Protein AF-A0AA96X4U3-F1 (afdb_monomer_lite)

Radius of gyration: 29.74 Å; chains: 1; bounding box: 110×42×58 Å

Structure (mmCIF, N/CA/C/O backbone):
data_AF-A0AA96X4U3-F1
#
_entry.id   AF-A0AA96X4U3-F1
#
loop_
_atom_site.group_PDB
_atom_site.id
_atom_site.type_symbol
_atom_site.label_atom_id
_atom_site.label_alt_id
_atom_site.label_comp_id
_atom_site.label_asym_id
_atom_site.label_entity_id
_atom_site.label_seq_id
_atom_site.pdbx_PDB_ins_code
_atom_site.Cartn_x
_atom_site.Cartn_y
_atom_site.Cartn_z
_atom_site.occupancy
_atom_site.B_iso_or_equiv
_atom_site.auth_seq_id
_atom_site.auth_comp_id
_atom_site.auth_asym_id
_atom_site.auth_atom_id
_atom_site.pdbx_PDB_model_num
ATOM 1 N N . MET A 1 1 ? -82.708 -27.595 3.409 1.00 36.44 1 MET A N 1
ATOM 2 C CA . MET A 1 1 ? -82.055 -28.491 2.421 1.00 36.44 1 MET A CA 1
ATOM 3 C C . MET A 1 1 ? -82.271 -27.906 1.030 1.00 36.44 1 MET A C 1
ATOM 5 O O . MET A 1 1 ? -83.386 -27.483 0.793 1.00 36.44 1 MET A O 1
ATOM 9 N N . ALA A 1 2 ? -81.374 -27.844 0.053 1.00 38.28 2 ALA A N 1
ATOM 10 C CA . ALA A 1 2 ? -79.920 -27.841 -0.058 1.00 38.28 2 ALA A CA 1
ATOM 11 C C . ALA A 1 2 ? -79.635 -27.399 -1.522 1.00 38.28 2 ALA A C 1
ATOM 13 O O . ALA A 1 2 ? -80.207 -27.970 -2.439 1.00 38.28 2 ALA A O 1
ATOM 14 N N . ILE A 1 3 ? -78.854 -26.323 -1.670 1.00 36.22 3 ILE A N 1
ATOM 15 C CA . ILE A 1 3 ? -77.844 -25.946 -2.692 1.00 36.22 3 ILE A CA 1
ATOM 16 C C . ILE A 1 3 ? -77.994 -26.367 -4.177 1.00 36.22 3 ILE A C 1
ATOM 18 O O . ILE A 1 3 ? -78.212 -27.521 -4.525 1.00 36.22 3 ILE A O 1
ATOM 22 N N . HIS A 1 4 ? -77.726 -25.387 -5.049 1.00 37.69 4 HIS A N 1
ATOM 23 C CA . HIS A 1 4 ? -77.662 -25.438 -6.516 1.00 37.69 4 HIS A CA 1
ATOM 24 C C . HIS A 1 4 ? -76.232 -25.671 -7.063 1.00 37.69 4 HIS A C 1
ATOM 26 O O . HIS A 1 4 ? -75.271 -25.449 -6.328 1.00 37.69 4 HIS A O 1
ATOM 32 N N . LYS A 1 5 ? -76.157 -25.878 -8.401 1.00 35.78 5 LYS A N 1
ATOM 33 C CA . LYS A 1 5 ? -75.037 -25.672 -9.372 1.00 35.78 5 LYS A CA 1
ATOM 34 C C . LYS A 1 5 ? -74.124 -26.870 -9.667 1.00 35.78 5 LYS A C 1
ATOM 36 O O . LYS A 1 5 ? -73.777 -27.592 -8.750 1.00 35.78 5 LYS A O 1
ATOM 41 N N . THR A 1 6 ? -73.552 -27.090 -10.859 1.00 35.41 6 THR A N 1
ATOM 42 C CA . THR A 1 6 ? -73.796 -26.866 -12.319 1.00 35.41 6 THR A CA 1
ATOM 43 C C . THR A 1 6 ? -72.672 -27.660 -13.043 1.00 35.41 6 THR A C 1
ATOM 45 O O . THR A 1 6 ? -71.673 -27.968 -12.392 1.00 35.41 6 THR A O 1
ATOM 48 N N . PRO A 1 7 ? -72.781 -27.985 -14.349 1.00 41.47 7 PRO A N 1
ATOM 49 C CA . PRO A 1 7 ? -71.884 -28.915 -15.049 1.00 41.47 7 PRO A CA 1
ATOM 50 C C . PRO A 1 7 ? -70.668 -28.271 -15.752 1.00 41.47 7 PRO A C 1
ATOM 52 O O . PRO A 1 7 ? -70.627 -27.072 -16.023 1.00 41.47 7 PRO A O 1
ATOM 55 N N . THR A 1 8 ? -69.697 -29.131 -16.068 1.00 35.88 8 THR A N 1
ATOM 56 C CA . THR A 1 8 ? -68.458 -28.933 -16.847 1.00 35.88 8 THR A CA 1
ATOM 57 C C . THR A 1 8 ? -68.689 -29.190 -18.343 1.00 35.88 8 THR A C 1
ATOM 59 O O . THR A 1 8 ? -69.406 -30.135 -18.641 1.00 35.88 8 THR A O 1
ATOM 62 N N . THR A 1 9 ? -68.048 -28.422 -19.248 1.00 34.69 9 THR A N 1
ATOM 63 C CA . THR A 1 9 ? -67.135 -28.896 -20.334 1.00 34.69 9 THR A CA 1
ATOM 64 C C . THR A 1 9 ? -66.761 -27.784 -21.333 1.00 34.69 9 THR A C 1
ATOM 66 O O . THR A 1 9 ? -67.626 -27.121 -21.895 1.00 34.69 9 THR A O 1
ATOM 69 N N . THR A 1 10 ? -65.453 -27.633 -21.564 1.00 38.62 10 THR A N 1
ATOM 70 C CA . THR A 1 10 ? -64.736 -26.947 -22.669 1.00 38.62 10 THR A CA 1
ATOM 71 C C . THR A 1 10 ? -64.789 -27.790 -23.968 1.00 38.62 10 THR A C 1
ATOM 73 O O . THR A 1 10 ? -65.092 -28.980 -23.828 1.00 38.62 10 THR A O 1
ATOM 76 N N . PRO A 1 11 ? -64.473 -27.289 -25.203 1.00 50.56 11 PRO A N 1
ATOM 77 C CA . PRO A 1 11 ? -63.054 -27.154 -25.637 1.00 50.56 11 PRO A CA 1
ATOM 78 C C . PRO A 1 11 ? -62.679 -26.188 -26.829 1.00 50.56 11 PRO A C 1
ATOM 80 O O . PRO A 1 11 ? -63.505 -25.839 -27.662 1.00 50.56 11 PRO A O 1
ATOM 83 N N . THR A 1 12 ? -61.367 -25.865 -26.919 1.00 33.34 12 THR A N 1
ATOM 84 C CA . THR A 1 12 ? -60.454 -25.858 -28.114 1.00 33.34 12 THR A CA 1
ATOM 85 C C . THR A 1 12 ? -60.239 -24.652 -29.095 1.00 33.34 12 THR A C 1
ATOM 87 O O . THR A 1 12 ? -61.106 -24.282 -29.874 1.00 33.34 12 THR A O 1
ATOM 90 N N . SER A 1 13 ? -58.957 -24.192 -29.091 1.00 38.38 13 SER A N 1
ATOM 91 C CA . SER A 1 13 ? -57.993 -23.706 -30.142 1.00 38.38 13 SER A CA 1
ATOM 92 C C . SER A 1 13 ? -58.009 -22.306 -30.826 1.00 38.38 13 SER A C 1
ATOM 94 O O . SER A 1 13 ? -58.783 -22.091 -31.748 1.00 38.38 13 SER A O 1
ATOM 96 N N . ALA A 1 14 ? -57.039 -21.448 -30.411 1.00 40.22 14 ALA A N 1
ATOM 97 C CA . ALA A 1 14 ? -55.884 -20.752 -31.085 1.00 40.22 14 ALA A CA 1
ATOM 98 C C . ALA A 1 14 ? -55.945 -20.230 -32.564 1.00 40.22 14 ALA A C 1
ATOM 100 O O . ALA A 1 14 ? -56.740 -20.781 -33.315 1.00 40.22 14 ALA A O 1
ATOM 101 N N . PRO A 1 15 ? -55.059 -19.294 -33.060 1.00 49.16 15 PRO A N 1
ATOM 102 C CA . PRO A 1 15 ? -53.780 -18.783 -32.493 1.00 49.16 15 PRO A CA 1
ATOM 103 C C . PRO A 1 15 ? -53.392 -17.265 -32.672 1.00 49.16 15 PRO A C 1
ATOM 105 O O . PRO A 1 15 ? -53.909 -16.553 -33.519 1.00 49.16 15 PRO A O 1
ATOM 108 N N . ALA A 1 16 ? -52.373 -16.863 -31.885 1.00 44.31 16 ALA A N 1
ATOM 109 C CA . ALA A 1 16 ? -51.194 -15.985 -32.126 1.00 44.31 16 ALA A CA 1
ATOM 110 C C . ALA A 1 16 ? -51.246 -14.500 -32.597 1.00 44.31 16 ALA A C 1
ATOM 112 O O . ALA A 1 16 ? -51.940 -14.132 -33.538 1.00 44.31 16 ALA A O 1
ATOM 113 N N . THR A 1 17 ? -50.271 -13.741 -32.041 1.00 38.16 17 THR A N 1
ATOM 114 C CA . THR A 1 17 ? -49.706 -12.395 -32.373 1.00 38.16 17 THR A CA 1
ATOM 115 C C . THR A 1 17 ? -50.169 -11.297 -31.402 1.00 38.16 17 THR A C 1
ATOM 117 O O . THR A 1 17 ? -51.359 -11.071 -31.278 1.00 38.16 17 THR A O 1
ATOM 120 N N . GLY A 1 18 ? -49.352 -10.540 -30.666 1.00 40.25 18 GLY A N 1
ATOM 121 C CA . GLY A 1 18 ? -47.909 -10.444 -30.464 1.00 40.25 18 GLY A CA 1
ATOM 122 C C . GLY A 1 18 ? -47.622 -9.258 -29.516 1.00 40.25 18 GLY A C 1
ATOM 123 O O . GLY A 1 18 ? -48.519 -8.474 -29.223 1.00 40.25 18 GLY A O 1
ATOM 124 N N . GLN A 1 19 ? -46.353 -9.124 -29.120 1.00 41.41 19 GLN A N 1
ATOM 125 C CA . GLN A 1 19 ? -45.705 -7.959 -28.487 1.00 41.41 19 GLN A CA 1
ATOM 126 C C . GLN A 1 19 ? -45.731 -7.853 -26.952 1.00 41.41 19 GLN A C 1
ATOM 128 O O . GLN A 1 19 ? -46.550 -7.192 -26.322 1.00 41.41 19 GLN A O 1
ATOM 133 N N . SER A 1 20 ? -44.682 -8.454 -26.388 1.00 48.00 20 SER A N 1
ATOM 134 C CA . SER A 1 20 ? -43.992 -8.032 -25.175 1.00 48.00 20 SER A CA 1
ATOM 135 C C . SER A 1 20 ? -43.491 -6.585 -25.290 1.00 48.00 20 SER A C 1
ATOM 137 O O . SER A 1 20 ? -42.806 -6.247 -26.253 1.00 48.00 20 SER A O 1
ATOM 139 N N . ALA A 1 21 ? -43.726 -5.775 -24.258 1.00 45.41 21 ALA A N 1
ATOM 140 C CA . ALA A 1 21 ? -42.882 -4.632 -23.922 1.00 45.41 21 ALA A CA 1
ATOM 141 C C . ALA A 1 21 ? -42.373 -4.847 -22.494 1.00 45.41 21 ALA A C 1
ATOM 143 O O . ALA A 1 21 ? -43.022 -4.523 -21.501 1.00 45.41 21 ALA A O 1
ATOM 144 N N . THR A 1 22 ? -41.220 -5.504 -22.423 1.00 42.31 22 THR A N 1
ATOM 145 C CA . THR A 1 22 ? -40.431 -5.713 -21.216 1.00 42.31 22 THR A CA 1
ATOM 146 C C . THR A 1 22 ? -39.922 -4.359 -20.725 1.00 42.31 22 THR A C 1
ATOM 148 O O . THR A 1 22 ? -39.045 -3.759 -21.344 1.00 42.31 22 THR A O 1
ATOM 151 N N . TYR A 1 23 ? -40.455 -3.879 -19.604 1.00 43.75 23 TYR A N 1
ATOM 152 C CA . TYR A 1 23 ? -39.835 -2.809 -18.829 1.00 43.75 23 TYR A CA 1
ATOM 153 C C . TYR A 1 23 ? -38.663 -3.404 -18.042 1.00 43.75 23 TYR A C 1
ATOM 155 O O . TYR A 1 23 ? -38.827 -3.855 -16.913 1.00 43.75 23 TYR A O 1
ATOM 163 N N . SER A 1 24 ? -37.475 -3.431 -18.642 1.00 46.12 24 SER A N 1
ATOM 164 C CA . SER A 1 24 ? -36.241 -3.687 -17.897 1.00 46.12 24 SER A CA 1
ATOM 165 C C . SER A 1 24 ? -35.806 -2.388 -17.224 1.00 46.12 24 SER A C 1
ATOM 167 O O . SER A 1 24 ? -35.176 -1.539 -17.850 1.00 46.12 24 SER A O 1
ATOM 169 N N . GLN A 1 25 ? -36.175 -2.213 -15.955 1.00 53.91 25 GLN A N 1
ATOM 170 C CA . GLN A 1 25 ? -35.566 -1.202 -15.095 1.00 53.91 25 GLN A CA 1
ATOM 171 C C . GLN A 1 25 ? -34.232 -1.730 -14.559 1.00 53.91 25 GLN A C 1
ATOM 173 O O . GLN A 1 25 ? -34.141 -2.808 -13.977 1.00 53.91 25 GLN A O 1
ATOM 178 N N . THR A 1 26 ? -33.187 -0.949 -14.792 1.00 52.88 26 THR A N 1
ATOM 179 C CA . THR A 1 26 ? -31.803 -1.171 -14.380 1.00 52.88 26 THR A CA 1
ATOM 180 C C . THR A 1 26 ? -31.685 -1.040 -12.853 1.00 52.88 26 THR A C 1
ATOM 182 O O . THR A 1 26 ? -31.551 0.064 -12.334 1.00 52.88 26 THR A O 1
ATOM 185 N N . GLN A 1 27 ? -31.767 -2.158 -12.123 1.00 56.56 27 GLN A N 1
ATOM 186 C CA . GLN A 1 27 ? -31.705 -2.228 -10.647 1.00 56.56 27 GLN A CA 1
ATOM 187 C C . GLN A 1 27 ? -30.336 -2.699 -10.105 1.00 56.56 27 GLN A C 1
ATOM 189 O O . GLN A 1 27 ? -30.121 -2.780 -8.902 1.00 56.56 27 GLN A O 1
ATOM 194 N N . THR A 1 28 ? -29.378 -2.980 -10.988 1.00 55.97 28 THR A N 1
ATOM 195 C CA . THR A 1 28 ? -28.120 -3.680 -10.675 1.00 55.97 28 THR A CA 1
ATOM 196 C C . THR A 1 28 ? -27.025 -2.823 -10.023 1.00 55.97 28 THR A C 1
ATOM 198 O O . THR A 1 28 ? -26.101 -3.372 -9.434 1.00 55.97 28 THR A O 1
ATOM 201 N N . GLY A 1 29 ? -27.098 -1.488 -10.093 1.00 56.69 29 GLY A N 1
ATOM 202 C CA . GLY A 1 29 ? -26.019 -0.607 -9.610 1.00 56.69 29 GLY A CA 1
ATOM 203 C C . GLY A 1 29 ? -25.994 -0.360 -8.094 1.00 56.69 29 GLY A C 1
ATOM 204 O O . GLY A 1 29 ? -24.927 -0.136 -7.524 1.00 56.69 29 GLY A O 1
ATOM 205 N N . SER A 1 30 ? -27.147 -0.403 -7.418 1.00 70.56 30 SER A N 1
ATOM 206 C CA . SER A 1 30 ? -27.245 -0.092 -5.981 1.00 70.56 30 SER A CA 1
ATOM 207 C C . SER A 1 30 ? -26.853 -1.261 -5.079 1.00 70.56 30 SER A C 1
ATOM 209 O O . SER A 1 30 ? -26.260 -1.045 -4.024 1.00 70.56 30 SER A O 1
ATOM 211 N N . GLU A 1 31 ? -27.149 -2.492 -5.495 1.00 81.81 31 GLU A N 1
ATOM 212 C CA . GLU A 1 31 ? -26.873 -3.703 -4.710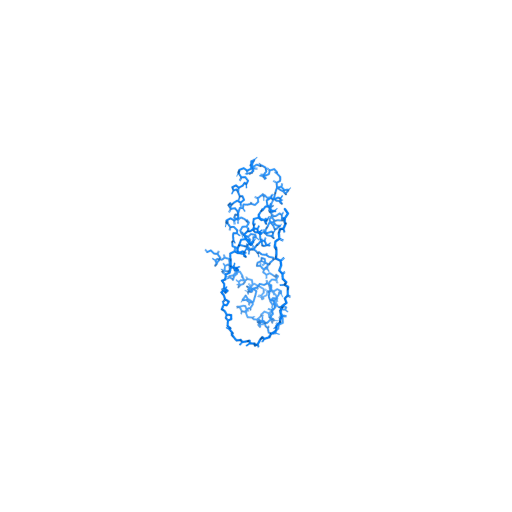 1.00 81.81 31 GLU A CA 1
ATOM 213 C C . GLU A 1 31 ? -25.370 -4.010 -4.675 1.00 81.81 31 GLU A C 1
ATOM 215 O O . GLU A 1 31 ? -24.804 -4.214 -3.602 1.00 81.81 31 GLU A O 1
ATOM 220 N N . GLN A 1 32 ? -24.692 -3.902 -5.824 1.00 80.50 32 GLN A N 1
ATOM 221 C CA . GLN A 1 32 ? -23.243 -4.115 -5.936 1.00 80.50 32 GLN A CA 1
ATOM 222 C C . GLN A 1 32 ? -22.436 -3.114 -5.092 1.00 80.50 32 GLN A C 1
ATOM 224 O O . GLN A 1 32 ? -21.471 -3.483 -4.422 1.00 80.50 32 GLN A O 1
ATOM 229 N N . GLY A 1 33 ? -22.842 -1.838 -5.078 1.00 86.25 33 GLY A N 1
ATOM 230 C CA . GLY A 1 33 ? -22.189 -0.813 -4.258 1.00 86.25 33 GLY A CA 1
ATOM 231 C C . GLY A 1 33 ? -22.367 -1.044 -2.752 1.00 86.25 33 GLY A C 1
ATOM 232 O O . GLY A 1 33 ? -21.437 -0.826 -1.972 1.00 86.25 33 GLY A O 1
ATOM 233 N N . GLN A 1 34 ? -23.545 -1.518 -2.332 1.00 91.12 34 GLN A N 1
ATOM 234 C CA . GLN A 1 34 ? -23.818 -1.862 -0.934 1.00 91.12 34 GLN A CA 1
ATOM 235 C C . GLN A 1 34 ? -23.049 -3.108 -0.484 1.00 91.12 34 GLN A C 1
ATOM 237 O O . GLN A 1 34 ? -22.516 -3.123 0.628 1.00 91.12 34 GLN A O 1
ATOM 242 N N . GLU A 1 35 ? -22.953 -4.126 -1.338 1.00 94.00 35 GLU A N 1
ATOM 243 C CA . GLU A 1 35 ? -22.174 -5.336 -1.075 1.00 94.00 35 GLU A CA 1
ATOM 244 C C . GLU A 1 35 ? -20.689 -5.008 -0.885 1.00 94.00 35 GLU A C 1
ATOM 246 O O . GLU A 1 35 ? -20.118 -5.329 0.160 1.00 94.00 35 GLU A O 1
ATOM 251 N N . LEU A 1 36 ? -20.099 -4.230 -1.799 1.00 91.56 36 LEU A N 1
ATOM 252 C CA . LEU A 1 36 ? -18.706 -3.790 -1.693 1.00 91.56 36 LEU A CA 1
ATOM 253 C C . LEU A 1 36 ? -18.441 -2.982 -0.410 1.00 91.56 36 LEU A C 1
ATOM 255 O O . LEU A 1 36 ? -17.411 -3.146 0.249 1.00 91.56 36 LEU A O 1
ATOM 259 N N . LEU A 1 37 ? -19.368 -2.102 -0.017 1.00 94.69 37 LEU A N 1
ATOM 260 C CA . LEU A 1 37 ? -19.255 -1.361 1.240 1.00 94.69 37 LEU A CA 1
ATOM 261 C C . LEU A 1 37 ? -19.293 -2.298 2.460 1.00 94.69 37 LEU A C 1
ATOM 263 O O . LEU A 1 37 ? -18.562 -2.080 3.432 1.00 94.69 37 LEU A O 1
ATOM 267 N N . ASN A 1 38 ? -20.129 -3.335 2.426 1.00 97.00 38 ASN A N 1
ATOM 268 C CA . ASN A 1 38 ? -20.210 -4.331 3.494 1.00 97.00 38 ASN A CA 1
ATOM 269 C C . ASN A 1 38 ? -18.926 -5.165 3.591 1.00 97.00 38 ASN A C 1
ATOM 271 O O . ASN A 1 38 ? -18.453 -5.422 4.701 1.00 97.00 38 ASN A O 1
ATOM 275 N N . GLU A 1 39 ? -18.308 -5.510 2.462 1.00 96.69 39 GLU A N 1
ATOM 276 C CA . GLU A 1 39 ? -16.997 -6.163 2.439 1.00 96.69 39 GLU A CA 1
ATOM 277 C C . GLU A 1 39 ? -15.906 -5.281 3.053 1.00 96.69 39 GLU A C 1
ATOM 279 O O . GLU A 1 39 ? -15.134 -5.750 3.891 1.00 96.69 39 GLU A O 1
ATOM 284 N N . LYS A 1 40 ? -15.878 -3.981 2.728 1.00 96.62 40 LYS A N 1
ATOM 285 C CA . LYS A 1 40 ? -14.933 -3.032 3.344 1.00 96.62 40 LYS A CA 1
ATOM 286 C C . LYS A 1 40 ? -15.139 -2.929 4.856 1.00 96.62 40 LYS A C 1
ATOM 288 O O . LYS A 1 40 ? -14.170 -2.973 5.610 1.00 96.62 40 LYS A O 1
ATOM 293 N N . LYS A 1 41 ? -16.389 -2.860 5.332 1.00 98.00 41 LYS A N 1
ATOM 294 C CA . LYS A 1 41 ? -16.701 -2.886 6.776 1.00 98.00 41 LYS A CA 1
ATOM 295 C C . LYS A 1 41 ? -16.197 -4.166 7.445 1.00 98.00 41 LYS A C 1
ATOM 297 O O . LYS A 1 41 ? -15.653 -4.098 8.549 1.00 98.00 41 LYS A O 1
ATOM 302 N N . ARG A 1 42 ? -16.370 -5.324 6.796 1.00 98.31 42 ARG A N 1
ATOM 303 C CA . ARG A 1 42 ? -15.848 -6.608 7.287 1.00 98.31 42 ARG A CA 1
ATOM 304 C C . ARG A 1 42 ? -14.320 -6.570 7.381 1.00 98.31 42 ARG A C 1
ATOM 306 O O . ARG A 1 42 ? -13.803 -6.871 8.452 1.00 98.31 42 ARG A O 1
ATOM 313 N N . ALA A 1 43 ? -13.632 -6.113 6.335 1.00 98.00 43 ALA A N 1
ATOM 314 C CA . ALA A 1 43 ? -12.176 -5.979 6.327 1.00 98.00 43 ALA A CA 1
ATOM 315 C C . ALA A 1 43 ? -11.675 -5.061 7.456 1.00 98.00 43 ALA A C 1
ATOM 317 O O . ALA A 1 43 ? -10.790 -5.446 8.210 1.00 98.00 43 ALA A O 1
ATOM 318 N N . ILE A 1 44 ? -12.287 -3.888 7.657 1.00 98.38 44 ILE A N 1
ATOM 319 C CA . ILE A 1 44 ? -11.924 -2.985 8.764 1.00 98.38 44 ILE A CA 1
ATOM 320 C C . ILE A 1 44 ? -12.098 -3.667 10.126 1.00 98.38 44 ILE A C 1
ATOM 322 O O . ILE A 1 44 ? -11.228 -3.563 10.990 1.00 98.38 44 ILE A O 1
ATOM 326 N N . ASN A 1 45 ? -13.197 -4.392 10.340 1.00 98.44 45 ASN A N 1
ATOM 327 C CA . ASN A 1 45 ? -13.397 -5.120 11.592 1.00 98.44 45 ASN A CA 1
ATOM 328 C C . ASN A 1 45 ? -12.318 -6.182 11.828 1.00 98.44 45 ASN A C 1
ATOM 330 O O . ASN A 1 45 ? -11.837 -6.313 12.954 1.00 98.44 45 ASN A O 1
ATOM 334 N N . GLU A 1 46 ? -11.929 -6.902 10.780 1.00 98.38 46 GLU A N 1
ATOM 335 C CA . GLU A 1 46 ? -10.895 -7.931 10.838 1.00 98.38 46 GLU A CA 1
ATOM 336 C C . GLU A 1 46 ? -9.503 -7.334 11.094 1.00 98.38 46 GLU A C 1
ATOM 338 O O . GLU A 1 46 ? -8.784 -7.810 11.971 1.00 98.38 46 GLU A O 1
ATOM 343 N N . VAL A 1 47 ? -9.161 -6.217 10.443 1.00 98.38 47 VAL A N 1
ATOM 344 C CA . VAL A 1 47 ? -7.929 -5.455 10.711 1.00 98.38 47 VAL A CA 1
ATOM 345 C C . VAL A 1 47 ? -7.835 -5.032 12.177 1.00 98.38 47 VAL A C 1
ATOM 347 O O . VAL A 1 47 ? -6.807 -5.240 12.820 1.00 98.38 47 VAL A O 1
ATOM 350 N N . PHE A 1 48 ? -8.909 -4.480 12.747 1.00 98.38 48 PHE A N 1
ATOM 351 C CA . PHE A 1 48 ? -8.908 -4.086 14.159 1.00 98.38 48 PHE A CA 1
ATOM 352 C C . PHE A 1 48 ? -8.807 -5.294 15.100 1.00 98.38 48 PHE A C 1
ATOM 354 O O . PHE A 1 48 ? -8.175 -5.189 16.151 1.00 98.38 48 PHE A O 1
ATOM 361 N N . ALA A 1 49 ? -9.384 -6.444 14.739 1.00 98.06 49 ALA A N 1
ATOM 362 C CA . ALA A 1 49 ? -9.209 -7.678 15.503 1.00 98.06 49 ALA A CA 1
ATOM 363 C C . ALA A 1 49 ? -7.746 -8.155 15.474 1.00 98.06 49 ALA A C 1
ATOM 365 O O . ALA A 1 49 ? -7.186 -8.483 16.523 1.00 98.06 49 ALA A O 1
ATOM 366 N N . LEU A 1 50 ? -7.103 -8.113 14.303 1.00 97.75 50 LEU A N 1
ATOM 367 C CA . LEU A 1 50 ? -5.681 -8.423 14.147 1.00 97.75 50 LEU A CA 1
ATOM 368 C C . LEU A 1 50 ? -4.801 -7.483 14.980 1.00 97.75 50 LEU A C 1
ATOM 370 O O . LEU A 1 50 ? -3.898 -7.941 15.681 1.00 97.75 50 LEU A O 1
ATOM 374 N N . PHE A 1 51 ? -5.073 -6.180 14.962 1.00 98.25 51 PHE A N 1
ATOM 375 C CA . PHE A 1 51 ? -4.306 -5.216 15.750 1.00 98.25 51 PHE A CA 1
ATOM 376 C C . PHE A 1 51 ? -4.517 -5.359 17.251 1.00 98.25 51 PHE A C 1
ATOM 378 O O . PHE A 1 51 ? -3.558 -5.228 18.007 1.00 98.25 51 PHE A O 1
ATOM 385 N N . LYS A 1 52 ? -5.729 -5.701 17.692 1.00 97.50 52 LYS A N 1
ATOM 386 C CA . LYS A 1 52 ? -5.992 -6.006 19.101 1.00 97.50 52 LYS A CA 1
ATOM 387 C C . LYS A 1 52 ? -5.150 -7.180 19.603 1.00 97.50 52 LYS A C 1
ATOM 389 O O . LYS A 1 52 ? -4.698 -7.151 20.745 1.00 97.50 52 LYS A O 1
ATOM 394 N N . LEU A 1 53 ? -4.939 -8.192 18.759 1.00 97.19 53 LEU A N 1
ATOM 395 C CA . LEU A 1 53 ? -4.129 -9.361 19.097 1.00 97.19 53 LEU A CA 1
ATOM 396 C C . LEU A 1 53 ? -2.628 -9.037 19.130 1.00 97.19 53 LEU A C 1
ATOM 398 O O . LEU A 1 53 ? -1.941 -9.447 20.059 1.00 97.19 53 LEU A O 1
ATOM 402 N N . ASN A 1 54 ? -2.128 -8.288 18.144 1.00 97.62 54 ASN A N 1
ATOM 403 C CA . ASN A 1 54 ? -0.689 -8.033 17.993 1.00 97.62 54 ASN A CA 1
ATOM 404 C C . ASN A 1 54 ? -0.172 -6.877 18.865 1.00 97.62 54 ASN A C 1
ATOM 406 O O . ASN A 1 54 ? 0.979 -6.897 19.285 1.00 97.62 54 ASN A O 1
ATOM 410 N N . TYR A 1 55 ? -1.016 -5.889 19.178 1.00 97.38 55 TYR A N 1
ATOM 411 C CA . TYR A 1 55 ? -0.624 -4.665 19.888 1.00 97.38 55 TYR A CA 1
ATOM 412 C C . TYR A 1 55 ? -1.359 -4.493 21.224 1.00 97.38 55 TYR A C 1
ATOM 414 O O . TYR A 1 55 ? -1.652 -3.369 21.622 1.00 97.38 55 TYR A O 1
ATOM 422 N N . HIS A 1 56 ? -1.677 -5.592 21.914 1.00 95.69 56 HIS A N 1
ATOM 423 C CA . HIS A 1 56 ? -2.614 -5.667 23.048 1.00 95.69 56 HIS A CA 1
ATOM 424 C C . HIS A 1 56 ? -2.645 -4.446 23.993 1.00 95.69 56 HIS A C 1
ATOM 426 O O . HIS A 1 56 ? -3.697 -3.819 24.152 1.00 95.69 56 HIS A O 1
ATOM 432 N N . ASN A 1 57 ? -1.504 -4.073 24.586 1.00 96.31 57 ASN A N 1
ATOM 433 C CA . ASN A 1 57 ? -1.426 -2.952 25.533 1.00 96.31 57 ASN A CA 1
ATOM 434 C C . ASN A 1 57 ? -1.697 -1.599 24.858 1.00 96.31 57 ASN A C 1
ATOM 436 O O . ASN A 1 57 ? -2.485 -0.803 25.362 1.00 96.31 57 ASN A O 1
ATOM 440 N N . GLN A 1 58 ? -1.082 -1.352 23.697 1.00 97.25 58 GLN A N 1
ATOM 441 C CA . GLN A 1 58 ? -1.269 -0.113 22.934 1.00 97.25 58 GLN A CA 1
ATOM 442 C C . GLN A 1 58 ? -2.703 0.004 22.414 1.00 97.25 58 GLN A C 1
ATOM 444 O O . GLN A 1 58 ? -3.294 1.075 22.471 1.00 97.25 58 GLN A O 1
ATOM 449 N N . PHE A 1 59 ? -3.283 -1.106 21.955 1.00 97.69 59 PHE A N 1
ATOM 450 C CA . PHE A 1 59 ? -4.660 -1.154 21.480 1.00 97.69 59 PHE A CA 1
ATOM 451 C C . PHE A 1 59 ? -5.647 -0.848 22.609 1.00 97.69 59 PHE A C 1
ATOM 453 O O . PHE A 1 59 ? -6.562 -0.055 22.415 1.00 97.69 59 PHE A O 1
ATOM 460 N N . SER A 1 60 ? -5.446 -1.438 23.791 1.00 96.25 60 SER A N 1
ATOM 461 C CA . SER A 1 60 ? -6.307 -1.190 24.956 1.00 96.25 60 SER A CA 1
ATOM 462 C C . SER A 1 60 ? -6.187 0.250 25.462 1.00 96.25 60 SER A C 1
ATOM 464 O O . SER A 1 60 ? -7.182 0.835 25.874 1.00 96.25 60 SER A O 1
ATOM 466 N N . ALA A 1 61 ? -4.989 0.839 25.387 1.00 96.88 61 ALA A N 1
ATOM 467 C CA . ALA A 1 61 ? -4.771 2.241 25.730 1.00 96.88 61 ALA A CA 1
ATOM 468 C C . ALA A 1 61 ? -5.392 3.206 24.701 1.00 96.88 61 ALA A C 1
ATOM 470 O O . ALA A 1 61 ? -5.954 4.227 25.082 1.00 96.88 61 ALA A O 1
ATOM 471 N N . ALA A 1 62 ? -5.302 2.889 23.406 1.00 95.62 62 ALA A N 1
ATOM 472 C CA . ALA A 1 62 ? -5.820 3.732 22.328 1.00 95.62 62 ALA A CA 1
ATOM 473 C C . ALA A 1 62 ? -7.348 3.652 22.177 1.00 95.62 62 ALA A C 1
ATOM 475 O O . ALA A 1 62 ? -7.979 4.631 21.782 1.00 95.62 62 ALA A O 1
ATOM 476 N N . PHE A 1 63 ? -7.944 2.494 22.475 1.00 96.50 63 PHE A N 1
ATOM 477 C CA . PHE A 1 63 ? -9.375 2.227 22.314 1.00 96.50 63 PHE A CA 1
ATOM 478 C C . PHE A 1 63 ? -9.960 1.637 23.611 1.00 96.50 63 PHE A C 1
ATOM 480 O O . PHE A 1 63 ? -10.278 0.443 23.653 1.00 96.50 63 PHE A O 1
ATOM 487 N N . PRO A 1 64 ? -10.079 2.447 24.681 1.00 93.81 64 PRO A N 1
ATOM 488 C CA . PRO A 1 64 ? -10.460 1.961 26.010 1.00 93.81 64 PRO A CA 1
ATOM 489 C C . PRO A 1 64 ? -11.920 1.496 26.094 1.00 93.81 64 PRO A C 1
ATOM 491 O O . PRO A 1 64 ? -12.256 0.650 26.922 1.00 93.81 64 PRO A O 1
ATOM 494 N N . ASP A 1 65 ? -12.790 2.021 25.234 1.00 96.12 65 ASP A N 1
ATOM 495 C CA . ASP A 1 65 ? -14.221 1.744 25.232 1.00 96.12 65 ASP A CA 1
ATOM 496 C C . ASP A 1 65 ? -14.764 1.473 23.814 1.00 96.12 65 ASP A C 1
ATOM 498 O O . ASP A 1 65 ? -14.089 1.641 22.790 1.00 96.12 65 ASP A O 1
ATOM 502 N N . THR A 1 66 ? -16.018 1.016 23.755 1.00 95.31 66 THR A N 1
ATOM 503 C CA . THR A 1 66 ? -16.668 0.620 22.496 1.00 95.31 66 THR A CA 1
ATOM 504 C C . THR A 1 66 ? -16.994 1.819 21.606 1.00 95.31 66 THR A C 1
ATOM 506 O O . THR A 1 66 ? -16.928 1.698 20.383 1.00 95.31 66 THR A O 1
ATOM 509 N N . GLU A 1 67 ? -17.323 2.973 22.181 1.00 96.38 67 GLU A N 1
ATOM 510 C CA . GLU A 1 67 ? -17.664 4.178 21.427 1.00 96.38 67 GLU A CA 1
ATOM 511 C C . GLU A 1 67 ? -16.433 4.725 20.695 1.00 96.38 67 GLU A C 1
ATOM 513 O O . GLU A 1 67 ? -16.496 4.975 19.485 1.00 96.38 67 GLU A O 1
ATOM 518 N N . THR A 1 68 ? -15.297 4.807 21.392 1.00 96.19 68 THR A N 1
ATOM 519 C CA . THR A 1 68 ? -14.004 5.206 20.822 1.00 96.19 68 THR A CA 1
ATOM 520 C C . THR A 1 68 ? -13.569 4.237 19.720 1.00 96.19 68 THR A C 1
ATOM 522 O O . THR A 1 68 ? -13.171 4.658 18.629 1.00 96.19 68 THR A O 1
ATOM 525 N N . LEU A 1 69 ? -13.723 2.925 19.941 1.00 97.25 69 LEU A N 1
ATOM 526 C CA . LEU A 1 69 ? -13.432 1.908 18.926 1.00 97.25 69 LEU A CA 1
ATOM 527 C C . LEU A 1 69 ? -14.327 2.051 17.682 1.00 97.25 69 LEU A C 1
ATOM 529 O O . LEU A 1 69 ? -13.851 1.918 16.552 1.00 97.25 69 LEU A O 1
ATOM 533 N N . HIS A 1 70 ? -15.622 2.320 17.864 1.00 97.50 70 HIS A N 1
ATOM 534 C CA . HIS A 1 70 ? -16.556 2.533 16.757 1.00 97.50 70 HIS A CA 1
ATOM 535 C C . HIS A 1 70 ? -16.217 3.794 15.955 1.00 97.50 70 HIS A C 1
ATOM 537 O O . HIS A 1 70 ? -16.232 3.746 14.722 1.00 97.50 70 HIS A O 1
ATOM 543 N N . HIS A 1 71 ? -15.869 4.897 16.623 1.00 97.69 71 HIS A N 1
ATOM 544 C CA . HIS A 1 71 ? -15.421 6.123 15.959 1.00 97.69 71 HIS A CA 1
ATOM 545 C C . HIS A 1 71 ? -14.152 5.888 15.139 1.00 97.69 71 HIS A C 1
ATOM 547 O O . HIS A 1 71 ? -14.109 6.249 13.962 1.00 97.69 71 HIS A O 1
ATOM 553 N N . ALA A 1 72 ? -13.159 5.202 15.711 1.00 97.38 72 ALA A N 1
ATOM 554 C CA . ALA A 1 72 ? -11.927 4.866 15.006 1.00 97.38 72 ALA A CA 1
ATOM 555 C C . ALA A 1 72 ? -12.193 4.016 13.755 1.00 97.38 72 ALA A C 1
ATOM 557 O O . ALA A 1 72 ? -11.698 4.330 12.674 1.00 97.38 72 ALA A O 1
ATOM 558 N N . LYS A 1 73 ? -13.033 2.979 13.860 1.00 98.12 73 LYS A N 1
ATOM 559 C CA . LYS A 1 73 ? -13.406 2.141 12.710 1.00 98.12 73 LYS A CA 1
ATOM 560 C C . LYS A 1 73 ? -14.131 2.924 11.618 1.00 98.12 73 LYS A C 1
ATOM 562 O O . LYS A 1 73 ? -13.884 2.673 10.442 1.00 98.12 73 LYS A O 1
ATOM 567 N N . ARG A 1 74 ? -15.011 3.865 11.980 1.00 97.88 74 ARG A N 1
ATOM 568 C CA . ARG A 1 74 ? -15.695 4.738 11.009 1.00 97.88 74 ARG A CA 1
ATOM 569 C C . ARG A 1 74 ? -14.705 5.641 10.279 1.00 97.88 74 ARG A C 1
ATOM 571 O O . ARG A 1 74 ? -14.735 5.669 9.054 1.00 97.88 74 ARG A O 1
ATOM 578 N N . LEU A 1 75 ? -13.803 6.288 11.017 1.00 97.62 75 LEU A N 1
ATOM 579 C CA . LEU A 1 75 ? -12.740 7.121 10.450 1.00 97.62 75 LEU A CA 1
ATOM 580 C C . LEU A 1 75 ? -11.862 6.325 9.476 1.00 97.62 75 LEU A C 1
ATOM 582 O O . LEU A 1 75 ? -11.562 6.778 8.378 1.00 97.62 75 LEU A O 1
ATOM 586 N N . TRP A 1 76 ? -11.459 5.118 9.871 1.00 98.25 76 TRP A N 1
ATOM 587 C CA . TRP A 1 76 ? -10.621 4.260 9.039 1.00 98.25 76 TRP A CA 1
ATOM 588 C C . TRP A 1 76 ? -11.350 3.743 7.805 1.00 98.25 76 TRP A C 1
ATOM 590 O O . TRP A 1 76 ? -10.749 3.677 6.737 1.00 98.25 76 TRP A O 1
ATOM 600 N N . LEU A 1 77 ? -12.632 3.394 7.936 1.00 97.81 77 LEU A N 1
ATOM 601 C CA . LEU A 1 77 ? -13.452 3.002 6.797 1.00 97.81 77 LEU A CA 1
ATOM 602 C C . LEU A 1 77 ? -13.519 4.131 5.769 1.00 97.81 77 LEU A C 1
ATOM 604 O O . LEU A 1 77 ? -13.301 3.858 4.596 1.00 97.81 77 LEU A O 1
ATOM 608 N N . GLU A 1 78 ? -13.783 5.363 6.212 1.00 96.19 78 GLU A N 1
ATOM 609 C CA . GLU A 1 78 ? -13.847 6.552 5.357 1.00 96.19 78 GLU A CA 1
ATOM 610 C C . GLU A 1 78 ? -12.506 6.826 4.666 1.00 96.19 78 GLU A C 1
ATOM 612 O O . GLU A 1 78 ? -12.451 6.921 3.440 1.00 96.19 78 GLU A O 1
ATOM 617 N N . ALA A 1 79 ? -11.411 6.852 5.430 1.00 95.00 79 ALA A N 1
ATOM 618 C CA . ALA A 1 79 ? -10.073 7.097 4.896 1.00 95.00 79 ALA A CA 1
ATOM 619 C C . ALA A 1 79 ? -9.627 6.027 3.883 1.00 95.00 79 ALA A C 1
ATOM 621 O O . ALA A 1 79 ? -8.904 6.328 2.937 1.00 95.00 79 ALA A O 1
ATOM 622 N N . LEU A 1 80 ? -10.054 4.774 4.067 1.00 94.44 80 LEU A N 1
ATOM 623 C CA . LEU A 1 80 ? -9.653 3.646 3.227 1.00 94.44 80 LEU A CA 1
ATOM 624 C C . LEU A 1 80 ? -10.686 3.291 2.144 1.00 94.44 80 LEU A C 1
ATOM 626 O O . LEU A 1 80 ? -10.544 2.259 1.485 1.00 94.44 80 LEU A O 1
ATOM 630 N N . LEU A 1 81 ? -11.700 4.137 1.905 1.00 92.25 81 LEU A N 1
ATOM 631 C CA . LEU A 1 81 ? -12.755 3.874 0.916 1.00 92.25 81 LEU A CA 1
ATOM 632 C C . LEU A 1 81 ? -12.211 3.591 -0.490 1.00 92.25 81 LEU A C 1
ATOM 634 O O . LEU A 1 81 ? -12.793 2.772 -1.204 1.00 92.25 81 LEU A O 1
ATOM 638 N N . ALA A 1 82 ? -11.092 4.209 -0.871 1.00 87.19 82 ALA A N 1
ATOM 639 C CA . ALA A 1 82 ? -10.473 4.038 -2.184 1.00 87.19 82 ALA A CA 1
ATOM 640 C C . ALA A 1 82 ? -9.812 2.658 -2.402 1.00 87.19 82 ALA A C 1
ATOM 642 O O . ALA A 1 82 ? -9.569 2.280 -3.544 1.00 87.19 82 ALA A O 1
ATOM 643 N N . PHE A 1 83 ? -9.542 1.883 -1.344 1.00 87.56 83 PHE A N 1
ATOM 644 C CA . PHE A 1 83 ? -8.815 0.606 -1.433 1.00 87.56 83 PHE A CA 1
ATOM 645 C C . PHE A 1 83 ? -9.755 -0.594 -1.481 1.00 87.56 83 PHE A C 1
ATOM 647 O O . PHE A 1 83 ? -10.769 -0.616 -0.780 1.00 87.56 83 PHE A O 1
ATOM 654 N N . ALA A 1 84 ? -9.429 -1.633 -2.252 1.00 89.56 84 ALA A N 1
ATOM 655 C CA . ALA A 1 84 ? -10.214 -2.864 -2.220 1.00 89.56 84 ALA A CA 1
ATOM 656 C C . ALA A 1 84 ? -10.108 -3.545 -0.834 1.00 89.56 84 ALA A C 1
ATOM 658 O O . ALA A 1 84 ? -9.088 -3.396 -0.155 1.00 89.56 84 ALA A O 1
ATOM 659 N N . PRO A 1 85 ? -11.121 -4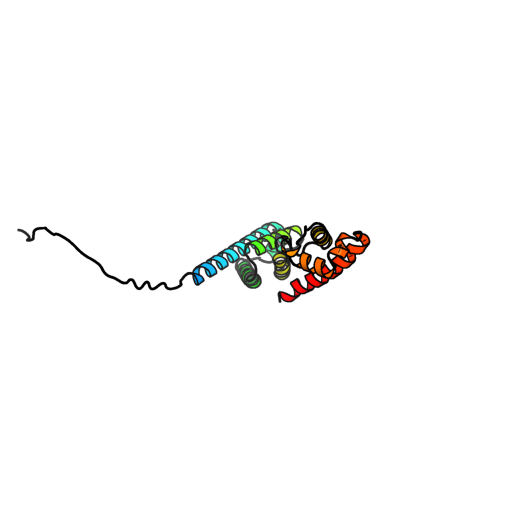.320 -0.394 1.00 92.25 85 PRO A N 1
ATOM 660 C CA . PRO A 1 85 ? -11.083 -5.019 0.898 1.00 92.25 85 PRO A CA 1
ATOM 661 C C . PRO A 1 85 ? -9.812 -5.864 1.098 1.00 92.25 85 PRO A C 1
ATOM 663 O O . PRO A 1 85 ? -9.220 -5.868 2.177 1.00 92.25 85 PRO A O 1
ATOM 666 N N . GLN A 1 86 ? -9.354 -6.523 0.031 1.00 89.81 86 GLN A N 1
ATOM 667 C CA . GLN A 1 86 ? -8.112 -7.298 0.008 1.00 89.81 86 GLN A CA 1
ATOM 668 C C . GLN A 1 86 ? -6.858 -6.447 0.275 1.00 89.81 86 GLN A C 1
ATOM 670 O O . GLN A 1 86 ? -6.000 -6.862 1.052 1.00 89.81 86 GLN A O 1
ATOM 675 N N . ASP A 1 87 ? -6.769 -5.235 -0.281 1.00 86.94 87 ASP A N 1
ATOM 676 C CA . ASP A 1 87 ? -5.615 -4.346 -0.089 1.00 86.94 87 ASP A CA 1
ATOM 677 C C . ASP A 1 87 ? -5.529 -3.844 1.353 1.00 86.94 87 ASP A C 1
ATOM 679 O O . ASP A 1 87 ? -4.438 -3.768 1.919 1.00 86.94 87 ASP A O 1
ATOM 683 N N . ILE A 1 88 ? -6.684 -3.574 1.973 1.00 95.25 88 ILE A N 1
ATOM 684 C CA . ILE A 1 88 ? -6.793 -3.195 3.389 1.00 95.25 88 ILE A CA 1
ATOM 685 C C . ILE A 1 88 ? -6.248 -4.315 4.281 1.00 95.25 88 ILE A C 1
ATOM 687 O O . ILE A 1 88 ? -5.426 -4.076 5.171 1.00 95.25 88 ILE A O 1
ATOM 691 N N . MET A 1 89 ? -6.661 -5.555 4.008 1.00 96.25 89 MET A N 1
ATOM 692 C CA . MET A 1 89 ? -6.192 -6.730 4.740 1.00 96.25 89 MET A CA 1
ATOM 693 C C . MET A 1 89 ? -4.691 -6.964 4.562 1.00 96.25 89 MET A C 1
ATOM 695 O O . MET A 1 89 ? -3.984 -7.244 5.532 1.00 96.25 89 MET A O 1
ATOM 699 N N . GLN A 1 90 ? -4.176 -6.820 3.341 1.00 90.00 90 GLN A N 1
ATOM 700 C CA . GLN A 1 90 ? -2.746 -6.969 3.077 1.00 90.00 90 GLN A CA 1
ATOM 701 C C . GLN A 1 90 ? -1.922 -5.846 3.722 1.00 90.00 90 GLN A C 1
ATOM 703 O O . GLN A 1 90 ? -0.863 -6.110 4.293 1.00 90.00 90 GLN A O 1
ATOM 708 N N . GLY A 1 91 ? -2.424 -4.609 3.712 1.00 91.88 91 GLY A N 1
ATOM 709 C CA . GLY A 1 91 ? -1.813 -3.483 4.418 1.00 91.88 91 GLY A CA 1
ATOM 710 C C . GLY A 1 91 ? -1.677 -3.746 5.919 1.00 91.88 91 GLY A C 1
ATOM 711 O O . GLY A 1 91 ? -0.609 -3.523 6.488 1.00 91.88 91 GLY A O 1
ATOM 712 N N . ALA A 1 92 ? -2.707 -4.319 6.547 1.00 95.81 92 ALA A N 1
ATOM 713 C CA . ALA A 1 92 ? -2.664 -4.683 7.962 1.00 95.81 92 ALA A CA 1
ATOM 714 C C . ALA A 1 92 ? -1.644 -5.789 8.267 1.00 95.81 92 ALA A C 1
ATOM 716 O O . ALA A 1 92 ? -0.901 -5.687 9.243 1.00 95.81 92 ALA A O 1
ATOM 717 N N . LYS A 1 93 ? -1.548 -6.818 7.413 1.00 93.50 93 LYS A N 1
ATOM 718 C CA . LYS A 1 93 ? -0.517 -7.863 7.544 1.00 93.50 93 LYS A CA 1
ATOM 719 C C . LYS A 1 93 ? 0.892 -7.274 7.456 1.00 93.50 93 LYS A C 1
ATOM 721 O O . LYS A 1 93 ? 1.742 -7.611 8.274 1.00 93.50 93 LYS A O 1
ATOM 726 N N . ARG A 1 94 ? 1.135 -6.349 6.519 1.00 90.31 94 ARG A N 1
ATOM 727 C CA . ARG A 1 94 ? 2.418 -5.626 6.444 1.00 90.31 94 ARG A CA 1
ATOM 728 C C . ARG A 1 94 ? 2.679 -4.802 7.694 1.00 90.31 94 ARG A C 1
ATOM 730 O O . ARG A 1 94 ? 3.810 -4.790 8.161 1.00 90.31 94 ARG A O 1
ATOM 737 N N . ALA A 1 95 ? 1.658 -4.146 8.246 1.00 93.38 95 ALA A N 1
ATOM 738 C CA . ALA A 1 95 ? 1.812 -3.355 9.462 1.00 93.38 95 ALA A CA 1
ATOM 739 C C . ALA A 1 95 ? 2.353 -4.212 10.610 1.00 93.38 95 ALA A C 1
ATOM 741 O O . ALA A 1 95 ? 3.346 -3.833 11.220 1.00 93.38 95 ALA A O 1
ATOM 742 N N . ILE A 1 96 ? 1.778 -5.402 10.809 1.00 93.62 96 ILE A N 1
ATOM 743 C CA . ILE A 1 96 ? 2.201 -6.355 11.846 1.00 93.62 96 ILE A CA 1
ATOM 744 C C . ILE A 1 96 ? 3.650 -6.815 11.646 1.00 93.62 96 ILE A C 1
ATOM 746 O O . ILE A 1 96 ? 4.378 -6.992 12.614 1.00 93.62 96 ILE A O 1
ATOM 750 N N . LEU A 1 97 ? 4.089 -6.984 10.396 1.00 86.50 97 LEU A N 1
ATOM 751 C CA . LEU A 1 97 ? 5.452 -7.427 10.086 1.00 86.50 97 LEU A CA 1
ATOM 752 C C . LEU A 1 97 ? 6.498 -6.304 10.147 1.00 86.50 97 LEU A C 1
ATOM 754 O O . LEU A 1 97 ? 7.679 -6.585 10.321 1.00 86.50 97 LEU A O 1
ATOM 758 N N . GLN A 1 98 ? 6.091 -5.050 9.939 1.00 85.62 98 GLN A N 1
ATOM 759 C CA . GLN A 1 98 ? 7.010 -3.924 9.714 1.00 85.62 98 GLN A CA 1
ATOM 760 C C . GLN A 1 98 ? 6.957 -2.850 10.804 1.00 85.62 98 GLN A C 1
ATOM 762 O O . GLN A 1 98 ? 7.798 -1.954 10.807 1.00 85.62 98 GLN A O 1
ATOM 767 N N . SER A 1 99 ? 5.954 -2.880 11.682 1.00 89.06 99 SER A N 1
ATOM 768 C CA . SER A 1 99 ? 5.717 -1.837 12.683 1.00 89.06 99 SER A CA 1
ATOM 769 C C . SER A 1 99 ? 5.698 -2.438 14.084 1.00 89.06 99 SER A C 1
ATOM 771 O O . SER A 1 99 ? 4.846 -3.265 14.399 1.00 89.06 99 SER A O 1
ATOM 773 N N . GLU A 1 100 ? 6.612 -1.967 14.934 1.00 91.88 100 GLU A N 1
ATOM 774 C CA . GLU A 1 100 ? 6.693 -2.319 16.361 1.00 91.88 100 GLU A CA 1
ATOM 775 C C . GLU A 1 100 ? 5.519 -1.740 17.176 1.00 91.88 100 GLU A C 1
ATOM 777 O O . GLU A 1 100 ? 5.102 -2.294 18.194 1.00 91.88 100 GLU A O 1
ATOM 782 N N . TYR A 1 101 ? 4.942 -0.638 16.695 1.00 95.62 101 TYR A N 1
ATOM 783 C CA . TYR A 1 101 ? 3.838 0.071 17.337 1.00 95.62 101 TYR A CA 1
ATOM 784 C C . TYR A 1 101 ? 2.534 -0.079 16.558 1.00 95.62 101 TYR A C 1
ATOM 786 O O . TYR A 1 101 ? 2.545 -0.304 15.344 1.00 95.62 101 TYR A O 1
ATOM 794 N N . LEU A 1 102 ? 1.413 0.099 17.265 1.00 97.31 102 LEU A N 1
ATOM 795 C CA . LEU A 1 102 ? 0.081 0.124 16.669 1.00 97.31 102 LEU A CA 1
ATOM 796 C C . LEU A 1 102 ? 0.052 1.180 15.544 1.00 97.31 102 LEU A C 1
ATOM 798 O O . LEU A 1 102 ? 0.318 2.357 15.807 1.00 97.31 102 LEU A O 1
ATOM 802 N N . PRO A 1 103 ? -0.256 0.800 14.292 1.00 96.38 103 PRO A N 1
ATOM 803 C CA . PRO A 1 103 ? -0.182 1.728 13.173 1.00 96.38 103 PRO A CA 1
ATOM 804 C C . PRO A 1 103 ? -1.270 2.802 13.252 1.00 96.38 103 PRO A C 1
ATOM 806 O O . PRO A 1 103 ? -2.420 2.544 13.610 1.00 96.38 103 PRO A O 1
ATOM 809 N N . THR A 1 104 ? -0.917 4.016 12.831 1.00 96.06 104 THR A N 1
ATOM 810 C CA . THR A 1 104 ? -1.881 5.098 12.604 1.00 96.06 104 THR A CA 1
ATOM 811 C C . THR A 1 104 ? -2.634 4.892 11.287 1.00 96.06 104 THR A C 1
ATOM 813 O O . THR A 1 104 ? -2.175 4.164 10.402 1.00 96.06 104 THR A O 1
ATOM 816 N N . VAL A 1 105 ? -3.757 5.599 11.102 1.00 96.19 105 VAL A N 1
ATOM 817 C CA . VAL A 1 105 ? -4.489 5.592 9.820 1.00 96.19 105 VAL A CA 1
ATOM 818 C C . VAL A 1 105 ? -3.594 6.028 8.653 1.00 96.19 105 VAL A C 1
ATOM 820 O O . VAL A 1 105 ? -3.633 5.426 7.584 1.00 96.19 105 VAL A O 1
ATOM 823 N N . HIS A 1 106 ? -2.707 7.005 8.881 1.00 92.81 106 HIS A N 1
ATOM 824 C CA . HIS A 1 106 ? -1.741 7.466 7.884 1.00 92.81 106 HIS A CA 1
ATOM 825 C C . HIS A 1 106 ? -0.764 6.358 7.482 1.00 92.81 106 HIS A C 1
ATOM 827 O O . HIS A 1 106 ? -0.520 6.141 6.296 1.00 92.81 106 HIS A O 1
ATOM 833 N N . LYS A 1 107 ? -0.238 5.607 8.458 1.00 91.88 107 LYS A N 1
ATOM 834 C CA . LYS A 1 107 ? 0.635 4.472 8.155 1.00 91.88 107 LYS A CA 1
ATOM 835 C C . LYS A 1 107 ? -0.116 3.392 7.377 1.00 91.88 107 LYS A C 1
ATOM 837 O O . LYS A 1 107 ? 0.438 2.817 6.445 1.00 91.88 107 LYS A O 1
ATOM 842 N N . MET A 1 108 ? -1.381 3.154 7.708 1.00 95.25 108 MET A N 1
ATOM 843 C CA . MET A 1 108 ? -2.210 2.201 6.975 1.00 95.25 108 MET A CA 1
ATOM 844 C C . MET A 1 108 ? -2.499 2.625 5.539 1.00 95.25 108 MET A C 1
ATOM 846 O O . MET A 1 108 ? -2.411 1.773 4.662 1.00 95.25 108 MET A O 1
ATOM 850 N N . LEU A 1 109 ? -2.734 3.910 5.263 1.00 89.50 109 LEU A N 1
ATOM 851 C CA . LEU A 1 109 ? -2.850 4.422 3.891 1.00 89.50 109 LEU A CA 1
ATOM 852 C C . LEU A 1 109 ? -1.620 4.059 3.048 1.00 89.50 109 LEU A C 1
ATOM 854 O O . LEU A 1 109 ? -1.760 3.518 1.953 1.00 89.50 109 LEU A O 1
ATOM 858 N N . GLN A 1 110 ? -0.418 4.267 3.591 1.00 85.75 110 GLN A N 1
ATOM 859 C CA . GLN A 1 110 ? 0.832 3.907 2.913 1.00 85.75 110 GLN A CA 1
ATOM 860 C C . GLN A 1 110 ? 0.942 2.394 2.663 1.00 85.75 110 GLN A C 1
ATOM 862 O O . GLN A 1 110 ? 1.325 1.961 1.578 1.00 85.75 110 GLN A O 1
ATOM 867 N N . LEU A 1 111 ? 0.594 1.575 3.659 1.00 87.69 111 LEU A N 1
ATOM 868 C CA . LEU A 1 111 ? 0.721 0.115 3.583 1.00 87.69 111 LEU A CA 1
ATOM 869 C C . LEU A 1 111 ? -0.338 -0.545 2.687 1.00 87.69 111 LEU A C 1
ATOM 871 O O . LEU A 1 111 ? -0.062 -1.587 2.085 1.00 87.69 111 LEU A O 1
ATOM 875 N N . CYS A 1 112 ? -1.527 0.053 2.584 1.00 87.25 112 CYS A N 1
ATOM 876 C CA . CYS A 1 112 ? -2.566 -0.356 1.638 1.00 87.25 112 CYS A CA 1
ATOM 877 C C . CYS A 1 112 ? -2.187 0.063 0.214 1.00 87.25 112 CYS A C 1
ATOM 879 O O . CYS A 1 112 ? -2.302 -0.739 -0.706 1.00 87.25 112 CYS A O 1
ATOM 881 N N . ALA A 1 113 ? -1.656 1.280 0.040 1.00 78.25 113 ALA A N 1
ATOM 882 C CA . ALA A 1 113 ? -1.192 1.786 -1.253 1.00 78.25 113 ALA A CA 1
ATOM 883 C C . ALA A 1 113 ? 0.012 1.031 -1.815 1.00 78.25 113 ALA A C 1
ATOM 885 O O . ALA A 1 113 ? 0.217 1.055 -3.029 1.00 78.25 113 ALA A O 1
ATOM 886 N N . ALA A 1 114 ? 0.766 0.340 -0.959 1.00 69.75 114 ALA A N 1
ATOM 887 C CA . ALA A 1 114 ? 1.758 -0.613 -1.413 1.00 69.75 114 ALA A CA 1
ATOM 888 C C . ALA A 1 114 ? 1.097 -1.752 -2.226 1.00 69.75 114 ALA A C 1
ATOM 890 O O . ALA A 1 114 ? 1.606 -2.101 -3.274 1.00 69.75 114 ALA A O 1
ATOM 891 N N . GLY A 1 115 ? -0.072 -2.292 -1.859 1.00 59.84 115 GLY A N 1
ATOM 892 C CA . GLY A 1 115 ? -0.634 -3.471 -2.548 1.00 59.84 115 GLY A CA 1
ATOM 893 C C . GLY A 1 115 ? 0.254 -4.722 -2.399 1.00 59.84 115 GLY A C 1
ATOM 894 O O . GLY A 1 115 ? 1.311 -4.659 -1.772 1.00 59.84 115 GLY A O 1
ATOM 895 N N . GLU A 1 116 ? -0.167 -5.888 -2.920 1.00 52.78 116 GLU A N 1
ATOM 896 C CA . GLU A 1 116 ? 0.648 -7.133 -2.895 1.00 52.78 116 GLU A CA 1
ATOM 897 C C . GLU A 1 116 ? 2.057 -6.942 -3.470 1.00 52.78 116 GLU A C 1
ATOM 899 O O . GLU A 1 116 ? 3.013 -7.475 -2.908 1.00 52.78 116 GLU A O 1
ATOM 904 N N . ASN A 1 117 ? 2.179 -6.048 -4.453 1.00 50.44 117 ASN A N 1
ATOM 905 C CA . ASN A 1 117 ? 3.429 -5.569 -5.026 1.00 50.44 117 ASN A CA 1
ATOM 906 C C . ASN A 1 117 ? 3.599 -4.067 -4.768 1.0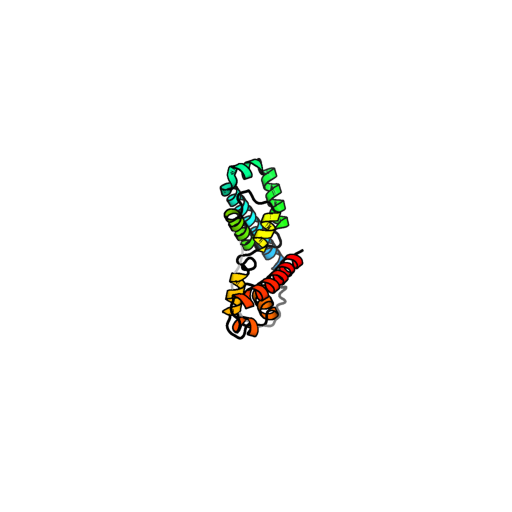0 50.44 117 ASN A C 1
ATOM 908 O O . ASN A 1 117 ? 3.552 -3.268 -5.709 1.00 50.44 117 ASN A O 1
ATOM 912 N N . GLY A 1 118 ? 3.841 -3.679 -3.509 1.00 62.12 118 GLY A N 1
ATOM 913 C CA . GLY A 1 118 ? 4.461 -2.376 -3.219 1.00 62.12 118 GLY A CA 1
ATOM 914 C C . GLY A 1 118 ? 5.599 -2.193 -4.192 1.00 62.12 118 GLY A C 1
ATOM 915 O O . GLY A 1 118 ? 6.329 -3.169 -4.362 1.00 62.12 118 GLY A O 1
ATOM 916 N N . LEU A 1 119 ? 5.662 -1.029 -4.868 1.00 66.94 119 LEU A N 1
ATOM 917 C CA . LEU A 1 119 ? 6.663 -0.706 -5.896 1.00 66.94 119 LEU A CA 1
ATOM 918 C C . LEU A 1 119 ? 7.913 -1.545 -5.638 1.00 66.94 119 LEU A C 1
ATOM 920 O O . LEU A 1 119 ? 8.552 -1.309 -4.606 1.00 66.94 119 LEU A O 1
ATOM 924 N N . PRO A 1 120 ? 8.184 -2.584 -6.458 1.00 74.25 120 PRO A N 1
ATOM 925 C CA . PRO A 1 120 ? 9.196 -3.567 -6.115 1.00 74.25 120 PRO A CA 1
ATOM 926 C C . PRO A 1 120 ? 10.494 -2.862 -5.760 1.00 74.25 120 PRO A C 1
ATOM 928 O O . PRO A 1 120 ? 10.808 -1.818 -6.333 1.00 74.25 120 PRO A O 1
ATOM 931 N N . GLU A 1 121 ? 11.237 -3.409 -4.803 1.00 81.56 121 GLU A N 1
ATOM 932 C CA . GLU A 1 121 ? 12.540 -2.855 -4.449 1.00 81.56 121 GLU A CA 1
ATOM 933 C C . GLU A 1 121 ? 13.396 -2.705 -5.722 1.00 81.56 121 GLU A C 1
ATOM 935 O O . GLU A 1 121 ? 13.292 -3.511 -6.652 1.00 81.56 121 GLU A O 1
ATOM 940 N N . ALA A 1 122 ? 14.184 -1.629 -5.806 1.00 84.44 122 ALA A N 1
ATOM 941 C CA . ALA A 1 122 ? 14.825 -1.205 -7.048 1.00 84.44 122 ALA A CA 1
ATOM 942 C C . ALA A 1 122 ? 15.668 -2.314 -7.698 1.00 84.44 122 ALA A C 1
ATOM 944 O O . ALA A 1 122 ? 15.638 -2.471 -8.920 1.00 84.44 122 ALA A O 1
ATOM 945 N N . ARG A 1 123 ? 16.375 -3.129 -6.905 1.00 85.94 123 ARG A N 1
ATOM 946 C CA . ARG A 1 123 ? 17.132 -4.280 -7.414 1.00 85.94 123 ARG A CA 1
ATOM 947 C C . ARG A 1 123 ? 16.220 -5.404 -7.898 1.00 85.94 123 ARG A C 1
ATOM 949 O O . ARG A 1 123 ? 16.504 -6.008 -8.932 1.00 85.94 123 ARG A O 1
ATOM 956 N N . ALA A 1 124 ? 15.123 -5.700 -7.204 1.00 84.88 124 ALA A N 1
ATOM 957 C CA . ALA A 1 124 ? 14.130 -6.662 -7.689 1.00 84.88 124 ALA A CA 1
ATOM 958 C C . ALA A 1 124 ? 13.509 -6.223 -9.030 1.00 84.88 124 ALA A C 1
ATOM 960 O O . ALA A 1 124 ? 13.479 -7.020 -9.969 1.00 84.88 124 ALA A O 1
ATOM 961 N N . ALA A 1 125 ? 13.118 -4.951 -9.142 1.00 90.00 125 ALA A N 1
ATOM 962 C CA . ALA A 1 125 ? 12.613 -4.344 -10.372 1.00 90.00 125 ALA A CA 1
ATOM 963 C C . ALA A 1 125 ? 13.645 -4.397 -11.513 1.00 90.00 125 ALA A C 1
ATOM 965 O O . ALA A 1 125 ? 13.308 -4.758 -12.640 1.00 90.00 125 ALA A O 1
ATOM 966 N N . TYR A 1 126 ? 14.915 -4.102 -11.219 1.00 94.00 126 TYR A N 1
ATOM 967 C CA . TYR A 1 126 ? 16.006 -4.187 -12.191 1.00 94.00 126 TYR A CA 1
ATOM 968 C C . TYR A 1 126 ? 16.179 -5.609 -12.738 1.00 94.00 126 TYR A C 1
ATOM 970 O O . TYR A 1 126 ? 16.249 -5.807 -13.950 1.00 94.00 126 TYR A O 1
ATOM 978 N N . ARG A 1 127 ? 16.183 -6.623 -11.862 1.00 93.31 127 ARG A N 1
ATOM 979 C CA . ARG A 1 127 ? 16.293 -8.026 -12.294 1.00 93.31 127 ARG A CA 1
ATOM 980 C C . ARG A 1 127 ? 15.141 -8.433 -13.205 1.00 93.31 127 ARG A C 1
ATOM 982 O O . ARG A 1 127 ? 15.369 -9.112 -14.201 1.00 93.31 127 ARG A O 1
ATOM 989 N N . GLU A 1 128 ? 13.918 -8.015 -12.893 1.00 92.94 128 GLU A N 1
ATOM 990 C CA . GLU A 1 128 ? 12.764 -8.267 -13.757 1.00 92.94 128 GLU A CA 1
ATOM 991 C C . GLU A 1 128 ? 12.914 -7.574 -15.121 1.00 92.94 128 GLU A C 1
ATOM 993 O O . GLU A 1 128 ? 12.701 -8.202 -16.158 1.00 92.94 128 GLU A O 1
ATOM 998 N N . ALA A 1 129 ? 13.364 -6.316 -15.139 1.00 94.56 129 ALA A N 1
ATOM 999 C CA . ALA A 1 129 ? 13.632 -5.565 -16.365 1.00 94.56 129 ALA A CA 1
ATOM 1000 C C . ALA A 1 129 ? 14.664 -6.260 -17.274 1.00 94.56 129 ALA A C 1
ATOM 1002 O O . ALA A 1 129 ? 14.447 -6.356 -18.492 1.00 94.56 129 ALA A O 1
ATOM 1003 N N . CYS A 1 130 ? 15.747 -6.782 -16.687 1.00 93.12 130 CYS A N 1
ATOM 1004 C CA . CYS A 1 130 ? 16.781 -7.541 -17.390 1.00 93.12 130 CYS A CA 1
ATOM 1005 C C . CYS A 1 130 ? 16.274 -8.899 -17.898 1.00 93.12 130 CYS A C 1
ATOM 1007 O O . CYS A 1 130 ? 16.584 -9.274 -19.026 1.00 93.12 130 CYS A O 1
ATOM 1009 N N . ASN A 1 131 ? 15.463 -9.609 -17.108 1.00 92.38 131 ASN A N 1
ATOM 1010 C CA . ASN A 1 131 ? 15.005 -10.965 -17.430 1.00 92.38 131 ASN A CA 1
ATOM 1011 C C . ASN A 1 131 ? 13.764 -11.019 -18.334 1.00 92.38 131 ASN A C 1
ATOM 1013 O O . ASN A 1 131 ? 13.477 -12.070 -18.905 1.00 92.38 131 ASN A O 1
ATOM 1017 N N . ALA A 1 132 ? 13.013 -9.923 -18.474 1.00 91.62 132 ALA A N 1
ATOM 1018 C CA . ALA A 1 132 ? 11.802 -9.918 -19.288 1.00 91.62 132 ALA A CA 1
ATOM 1019 C C . ALA A 1 132 ? 12.115 -10.248 -20.770 1.00 91.62 132 ALA A C 1
ATOM 1021 O O . ALA A 1 132 ? 12.972 -9.591 -21.369 1.00 91.62 132 ALA A O 1
ATOM 1022 N N . PRO A 1 133 ? 11.431 -11.207 -21.413 1.00 90.00 133 PRO A N 1
ATOM 1023 C CA . PRO A 1 133 ? 11.608 -11.486 -22.834 1.00 90.00 133 PRO A CA 1
ATOM 1024 C C . PRO A 1 133 ? 11.061 -10.354 -23.718 1.00 90.00 133 PRO A C 1
ATOM 1026 O O . PRO A 1 133 ? 10.215 -9.554 -23.311 1.00 90.00 133 PRO A O 1
ATOM 1029 N N . SER A 1 134 ? 11.533 -10.298 -24.963 1.00 85.75 134 SER A N 1
ATOM 1030 C CA . SER A 1 134 ? 10.922 -9.466 -26.005 1.00 85.75 134 SER A CA 1
ATOM 1031 C C . SER A 1 134 ? 9.709 -10.183 -26.621 1.00 85.75 134 SER A C 1
ATOM 1033 O O . SER A 1 134 ? 9.780 -11.396 -26.819 1.00 85.75 134 SER A O 1
ATOM 1035 N N . PRO A 1 135 ? 8.628 -9.467 -26.985 1.00 87.50 135 PRO A N 1
ATOM 1036 C CA . PRO A 1 135 ? 8.445 -8.020 -26.869 1.00 87.50 135 PRO A CA 1
ATOM 1037 C C . PRO A 1 135 ? 8.038 -7.582 -25.451 1.00 87.50 135 PRO A C 1
ATOM 1039 O O . PRO A 1 135 ? 7.081 -8.092 -24.871 1.00 87.50 135 PRO A O 1
ATOM 1042 N N . LYS A 1 136 ? 8.728 -6.559 -24.926 1.00 88.19 136 LYS A N 1
ATOM 1043 C CA . LYS A 1 136 ? 8.547 -6.028 -23.559 1.00 88.19 136 LYS A CA 1
ATOM 1044 C C . LYS A 1 136 ? 7.119 -5.530 -23.277 1.00 88.19 136 LYS A C 1
ATOM 1046 O O . LYS A 1 136 ? 6.704 -5.488 -22.126 1.00 88.19 136 LYS A O 1
ATOM 1051 N N . THR A 1 137 ? 6.364 -5.159 -24.310 1.00 87.31 137 THR A N 1
ATOM 1052 C CA . THR A 1 137 ? 4.969 -4.692 -24.216 1.00 87.31 137 THR A CA 1
ATOM 1053 C C . THR A 1 137 ? 3.976 -5.792 -23.856 1.00 87.31 137 THR A C 1
ATOM 1055 O O . THR A 1 137 ? 2.930 -5.490 -23.296 1.00 87.31 137 THR A O 1
ATOM 1058 N N . ASN A 1 138 ? 4.291 -7.051 -24.170 1.00 88.75 138 ASN A N 1
ATOM 1059 C CA . ASN A 1 138 ? 3.401 -8.192 -23.934 1.00 88.75 138 ASN A CA 1
ATOM 1060 C C . ASN A 1 138 ? 3.801 -8.975 -22.677 1.00 88.75 138 ASN A C 1
ATOM 1062 O O . ASN A 1 138 ? 3.227 -10.022 -22.385 1.00 88.75 138 ASN A O 1
ATOM 1066 N N . TYR A 1 139 ? 4.815 -8.496 -21.959 1.00 87.00 139 TYR A N 1
ATOM 1067 C CA . TYR A 1 139 ? 5.274 -9.110 -20.729 1.00 87.00 139 TYR A CA 1
ATOM 1068 C C . TYR A 1 139 ? 4.353 -8.734 -19.564 1.00 87.00 139 TYR A C 1
ATOM 1070 O O . TYR A 1 139 ? 3.919 -7.587 -19.443 1.00 87.00 139 TYR A O 1
ATOM 1078 N N . ASN A 1 140 ? 4.065 -9.705 -18.698 1.00 85.94 140 ASN A N 1
ATOM 1079 C CA . ASN A 1 140 ? 3.248 -9.491 -17.510 1.00 85.94 140 ASN A CA 1
ATOM 1080 C C . ASN A 1 140 ? 4.106 -8.895 -16.384 1.00 85.94 140 ASN A C 1
ATOM 1082 O O . ASN A 1 140 ? 4.653 -9.626 -15.561 1.00 85.94 140 ASN A O 1
ATOM 1086 N N . TRP A 1 141 ? 4.256 -7.571 -16.397 1.00 85.94 141 TRP A N 1
ATOM 1087 C CA . TRP A 1 141 ? 5.065 -6.833 -15.427 1.00 85.94 141 TRP A CA 1
ATOM 1088 C C . TRP A 1 141 ? 4.474 -6.885 -14.017 1.00 85.94 141 TRP A C 1
ATOM 1090 O O . TRP A 1 141 ? 3.290 -6.602 -13.836 1.00 85.94 141 TRP A O 1
ATOM 1100 N N . SER A 1 142 ? 5.317 -7.111 -13.005 1.00 82.56 142 SER A N 1
ATOM 1101 C CA . SER A 1 142 ? 4.912 -7.047 -11.591 1.00 82.56 142 SER A CA 1
ATOM 1102 C C . SER A 1 142 ? 4.380 -5.665 -11.209 1.00 82.56 142 SER A C 1
ATOM 1104 O O . SER A 1 142 ? 3.516 -5.548 -10.340 1.00 82.56 142 SER A O 1
ATOM 1106 N N . HIS A 1 143 ? 4.905 -4.618 -11.854 1.00 85.81 143 HIS A N 1
ATOM 1107 C CA . HIS A 1 143 ? 4.398 -3.254 -11.773 1.00 85.81 143 HIS A CA 1
ATOM 1108 C C . HIS A 1 143 ? 4.797 -2.455 -13.027 1.00 85.81 143 HIS A C 1
ATOM 1110 O O . HIS A 1 143 ? 5.942 -2.523 -13.478 1.00 85.81 143 HIS A O 1
ATOM 1116 N N . LEU A 1 144 ? 3.899 -1.621 -13.565 1.00 87.44 144 LEU A N 1
ATOM 1117 C CA . LEU A 1 144 ? 4.174 -0.831 -14.781 1.00 87.44 144 LEU A CA 1
ATOM 1118 C C . LEU A 1 144 ? 5.337 0.164 -14.617 1.00 87.44 144 LEU A C 1
ATOM 1120 O O . LEU A 1 144 ? 6.012 0.494 -15.590 1.00 87.44 144 LEU A O 1
ATOM 1124 N N . ALA A 1 145 ? 5.628 0.598 -13.387 1.00 87.38 145 ALA A N 1
ATOM 1125 C CA . ALA A 1 145 ? 6.811 1.416 -13.094 1.00 87.38 145 ALA A CA 1
ATOM 1126 C C . ALA A 1 145 ? 8.121 0.755 -13.557 1.00 87.38 145 ALA A C 1
ATOM 1128 O O . ALA A 1 145 ? 9.026 1.459 -13.995 1.00 87.38 145 ALA A O 1
ATOM 1129 N N . ILE A 1 146 ? 8.206 -0.581 -13.521 1.00 91.69 146 ILE A N 1
ATOM 1130 C CA . ILE A 1 146 ? 9.377 -1.342 -13.980 1.00 91.69 146 ILE A CA 1
ATOM 1131 C C . ILE A 1 146 ? 9.529 -1.208 -15.495 1.00 91.69 146 ILE A C 1
ATOM 1133 O O . ILE A 1 146 ? 10.613 -0.901 -15.989 1.00 91.69 146 ILE A O 1
ATOM 1137 N N . TYR A 1 147 ? 8.426 -1.378 -16.230 1.00 92.75 147 TYR A N 1
ATOM 1138 C CA . TYR A 1 147 ? 8.394 -1.203 -17.679 1.00 92.75 147 TYR A CA 1
ATOM 1139 C C . TYR A 1 147 ? 8.829 0.208 -18.080 1.00 92.75 147 TYR A C 1
ATOM 1141 O O . TYR A 1 147 ? 9.700 0.378 -18.935 1.00 92.75 147 TYR A O 1
ATOM 1149 N N . HIS A 1 148 ? 8.256 1.229 -17.440 1.00 93.88 148 HIS A N 1
ATOM 1150 C CA . HIS A 1 148 ? 8.612 2.612 -17.730 1.00 93.88 148 HIS A CA 1
ATOM 1151 C C . HIS A 1 148 ? 10.076 2.896 -17.385 1.00 93.88 148 HIS A C 1
ATOM 1153 O O . HIS A 1 148 ? 10.780 3.454 -18.218 1.00 93.88 148 HIS A O 1
ATOM 1159 N N . ALA A 1 149 ? 10.569 2.446 -16.228 1.00 94.56 149 ALA A N 1
ATOM 1160 C CA . ALA A 1 149 ? 11.961 2.654 -15.836 1.00 94.56 149 ALA A CA 1
ATOM 1161 C C . ALA A 1 149 ? 12.936 1.979 -16.797 1.00 94.56 149 ALA A C 1
ATOM 1163 O O . ALA A 1 149 ? 13.925 2.590 -17.196 1.00 94.56 149 ALA A O 1
ATOM 1164 N N . GLY A 1 150 ? 12.642 0.751 -17.226 1.00 95.19 150 GLY A N 1
ATOM 1165 C CA . GLY A 1 150 ? 13.479 0.046 -18.187 1.00 95.19 150 GLY A CA 1
ATOM 1166 C C . GLY A 1 150 ? 13.459 0.676 -19.581 1.00 95.19 150 GLY A C 1
ATOM 1167 O O . GLY A 1 150 ? 14.490 0.715 -20.250 1.00 95.19 150 GLY A O 1
ATOM 1168 N N . ARG A 1 151 ? 12.325 1.262 -19.991 1.00 95.19 151 ARG A N 1
ATOM 1169 C CA . ARG A 1 151 ? 12.230 2.046 -21.228 1.00 95.19 151 ARG A CA 1
ATOM 1170 C C . ARG A 1 151 ? 13.064 3.328 -21.156 1.00 95.19 151 ARG A C 1
ATOM 1172 O O . ARG A 1 151 ? 13.826 3.578 -22.084 1.00 95.19 151 ARG A O 1
ATOM 1179 N N . GLU A 1 152 ? 12.954 4.100 -20.072 1.00 95.31 152 GLU A N 1
ATOM 1180 C CA . GLU A 1 152 ? 13.751 5.325 -19.862 1.00 95.31 152 GLU A CA 1
ATOM 1181 C C . GLU A 1 152 ? 15.254 5.023 -19.754 1.00 95.31 152 GLU A C 1
ATOM 1183 O O . GLU A 1 152 ? 16.080 5.787 -20.242 1.00 95.31 152 GLU A O 1
ATOM 1188 N N . SER A 1 153 ? 15.606 3.868 -19.184 1.00 94.31 153 SER A N 1
ATOM 1189 C CA . SER A 1 153 ? 16.995 3.404 -19.064 1.00 94.31 153 SER A CA 1
ATOM 1190 C C . SER A 1 153 ? 17.550 2.776 -20.345 1.00 94.31 153 SER A C 1
ATOM 1192 O O . SER A 1 153 ? 18.708 2.373 -20.358 1.00 94.31 153 SER A O 1
ATOM 1194 N N . ASN A 1 154 ? 16.742 2.677 -21.407 1.00 94.12 154 ASN A N 1
ATOM 1195 C CA . ASN A 1 154 ? 17.034 1.991 -22.664 1.00 94.12 154 ASN A CA 1
ATOM 1196 C C . ASN A 1 154 ? 17.300 0.476 -22.508 1.00 94.12 154 ASN A C 1
ATOM 1198 O O . ASN A 1 154 ? 18.342 0.030 -22.030 1.00 94.12 154 ASN A O 1
ATOM 1202 N N . TRP A 1 155 ? 16.384 -0.347 -23.027 1.00 93.31 155 TRP A N 1
ATOM 1203 C CA . TRP A 1 155 ? 16.474 -1.812 -22.973 1.00 93.31 155 TRP A CA 1
ATOM 1204 C C . TRP A 1 155 ? 17.781 -2.388 -23.530 1.00 93.31 155 TRP A C 1
ATOM 1206 O O . TRP A 1 155 ? 18.289 -3.369 -22.990 1.00 93.31 155 TRP A O 1
ATOM 1216 N N . PHE A 1 156 ? 18.338 -1.785 -24.585 1.00 92.56 156 PHE A N 1
ATOM 1217 C CA . PHE A 1 156 ? 19.615 -2.222 -25.147 1.00 92.56 156 PHE A CA 1
ATOM 1218 C C . PHE A 1 156 ? 20.771 -1.927 -24.187 1.00 92.56 156 PHE A C 1
ATOM 1220 O O . PHE A 1 156 ? 21.649 -2.766 -24.005 1.00 92.56 156 PHE A O 1
ATOM 1227 N N . PHE A 1 157 ? 20.758 -0.769 -23.527 1.00 94.06 157 PHE A N 1
ATOM 1228 C CA . PHE A 1 157 ? 21.766 -0.419 -22.530 1.00 94.06 157 PHE A CA 1
ATOM 1229 C C . PHE A 1 157 ? 21.733 -1.389 -21.342 1.00 94.06 157 PHE A C 1
ATOM 1231 O O . PHE A 1 157 ? 22.781 -1.917 -20.971 1.00 94.06 157 PHE A O 1
ATOM 1238 N N . LEU A 1 158 ? 20.539 -1.701 -20.824 1.00 93.50 158 LEU A N 1
ATOM 1239 C CA . LEU A 1 158 ? 20.359 -2.658 -19.725 1.00 93.50 158 LEU A CA 1
ATOM 1240 C C . LEU A 1 158 ? 20.817 -4.081 -20.072 1.00 93.50 158 LEU A C 1
ATOM 1242 O O . LEU A 1 158 ? 21.289 -4.797 -19.196 1.00 93.50 158 LEU A O 1
ATOM 1246 N N . ALA A 1 159 ? 20.672 -4.501 -21.332 1.00 91.06 159 ALA A N 1
ATOM 1247 C CA . ALA A 1 159 ? 21.045 -5.846 -21.769 1.00 91.06 159 ALA A CA 1
ATOM 1248 C C . ALA A 1 159 ? 22.551 -6.013 -22.040 1.00 91.06 159 ALA A C 1
ATOM 1250 O O . ALA A 1 159 ? 23.062 -7.126 -21.954 1.00 91.06 159 ALA A O 1
ATOM 1251 N N . ASN A 1 160 ? 23.257 -4.931 -22.388 1.00 93.12 160 ASN A N 1
ATOM 1252 C CA . ASN A 1 160 ? 24.641 -4.997 -22.876 1.00 93.12 160 ASN A CA 1
ATOM 1253 C C . ASN A 1 160 ? 25.688 -4.452 -21.893 1.00 93.12 160 ASN A C 1
ATOM 1255 O O . ASN A 1 160 ? 26.878 -4.486 -22.199 1.00 93.12 160 ASN A O 1
ATOM 1259 N N . ASN A 1 161 ? 25.278 -3.942 -20.731 1.00 94.56 161 ASN A N 1
ATOM 1260 C CA . ASN A 1 161 ? 26.191 -3.397 -19.727 1.00 94.56 161 ASN A CA 1
ATOM 1261 C C . ASN A 1 161 ? 26.141 -4.216 -18.432 1.00 94.56 161 ASN A C 1
ATOM 1263 O O . ASN A 1 161 ? 25.087 -4.744 -18.076 1.00 94.56 161 ASN A O 1
ATOM 1267 N N . PRO A 1 162 ? 27.262 -4.315 -17.695 1.00 94.88 162 PRO A N 1
ATOM 1268 C CA . PRO A 1 162 ? 27.280 -4.994 -16.406 1.00 94.88 162 PRO A CA 1
ATOM 1269 C C . PRO A 1 162 ? 26.404 -4.262 -15.381 1.00 94.88 162 PRO A C 1
ATOM 1271 O O . PRO A 1 162 ? 26.251 -3.039 -15.433 1.00 94.88 162 PRO A O 1
ATOM 1274 N N . GLU A 1 163 ? 25.892 -5.006 -14.395 1.00 93.19 163 GLU A N 1
ATOM 1275 C CA . GLU A 1 163 ? 25.022 -4.473 -13.335 1.00 93.19 163 GLU A CA 1
ATOM 1276 C C . GLU A 1 163 ? 25.644 -3.265 -12.619 1.00 93.19 163 GLU A C 1
ATOM 1278 O O . GLU A 1 163 ? 24.943 -2.295 -12.358 1.00 93.19 163 GLU A O 1
ATOM 1283 N N . SER A 1 164 ? 26.960 -3.253 -12.378 1.00 94.75 164 SER A N 1
ATOM 1284 C CA . SER A 1 164 ? 27.656 -2.129 -11.727 1.00 94.75 164 SER A CA 1
ATOM 1285 C C . SER A 1 164 ? 27.516 -0.788 -12.460 1.00 94.75 164 SER A C 1
ATOM 1287 O O . SER A 1 164 ? 27.613 0.258 -11.821 1.00 94.75 164 SER A O 1
ATOM 1289 N N . ILE A 1 165 ? 27.276 -0.814 -13.775 1.00 95.31 165 ILE A N 1
ATOM 1290 C CA . ILE A 1 165 ? 27.080 0.370 -14.622 1.00 95.31 165 ILE A CA 1
ATOM 1291 C C . ILE A 1 165 ? 25.588 0.602 -14.887 1.00 95.31 165 ILE A C 1
ATOM 1293 O O . ILE A 1 165 ? 25.110 1.732 -14.801 1.00 95.31 165 ILE A O 1
ATOM 1297 N N . ALA A 1 166 ? 24.840 -0.457 -15.203 1.00 95.56 166 ALA A N 1
ATOM 1298 C CA . ALA A 1 166 ? 23.445 -0.349 -15.624 1.00 95.56 166 ALA A CA 1
ATOM 1299 C C . ALA A 1 166 ? 22.462 -0.129 -14.460 1.00 95.56 166 ALA A C 1
ATOM 1301 O O . ALA A 1 166 ? 21.491 0.618 -14.607 1.00 95.56 166 ALA A O 1
ATOM 1302 N N . TYR A 1 167 ? 22.714 -0.734 -13.294 1.00 95.62 167 TYR A N 1
ATOM 1303 C CA . TYR A 1 167 ? 21.809 -0.659 -12.145 1.00 95.62 167 TYR A CA 1
ATOM 1304 C C . TYR A 1 167 ? 21.625 0.765 -11.600 1.00 95.62 167 TYR A C 1
ATOM 1306 O O . TYR A 1 167 ? 20.472 1.155 -11.418 1.00 95.62 167 TYR A O 1
ATOM 1314 N N . PRO A 1 168 ? 22.678 1.580 -11.372 1.00 96.12 168 PRO A N 1
ATOM 1315 C CA . PRO A 1 168 ? 22.497 2.941 -10.862 1.00 96.12 168 PRO A CA 1
ATOM 1316 C C . PRO A 1 168 ? 21.626 3.815 -11.774 1.00 96.12 168 PRO A C 1
ATOM 1318 O O . PRO A 1 168 ? 20.797 4.581 -11.286 1.00 96.12 168 PRO A O 1
ATOM 1321 N N . VAL A 1 169 ? 21.772 3.662 -13.095 1.00 95.88 169 VAL A N 1
ATOM 1322 C CA . VAL A 1 169 ? 20.963 4.379 -14.093 1.00 95.88 169 VAL A CA 1
ATOM 1323 C C . VAL A 1 169 ? 19.499 3.956 -13.988 1.00 95.88 169 VAL A C 1
ATOM 1325 O O . VAL A 1 169 ? 18.618 4.805 -13.847 1.00 95.88 169 VAL A O 1
ATOM 1328 N N . PHE A 1 170 ? 19.240 2.645 -13.972 1.00 97.31 170 PHE A N 1
ATOM 1329 C CA . PHE A 1 170 ? 17.888 2.121 -13.796 1.00 97.31 170 PHE A CA 1
ATOM 1330 C C . PHE A 1 170 ? 17.251 2.571 -12.483 1.00 97.31 170 PHE A C 1
ATOM 1332 O O . PHE A 1 170 ? 16.111 3.031 -12.483 1.00 97.31 170 PHE A O 1
ATOM 1339 N N . ALA A 1 171 ? 17.980 2.463 -11.371 1.00 90.75 171 ALA A N 1
ATOM 1340 C CA . ALA A 1 171 ? 17.490 2.807 -10.044 1.00 90.75 171 ALA A CA 1
ATOM 1341 C C . ALA A 1 171 ? 17.059 4.278 -9.963 1.00 90.75 171 ALA A C 1
ATOM 1343 O O . ALA A 1 171 ?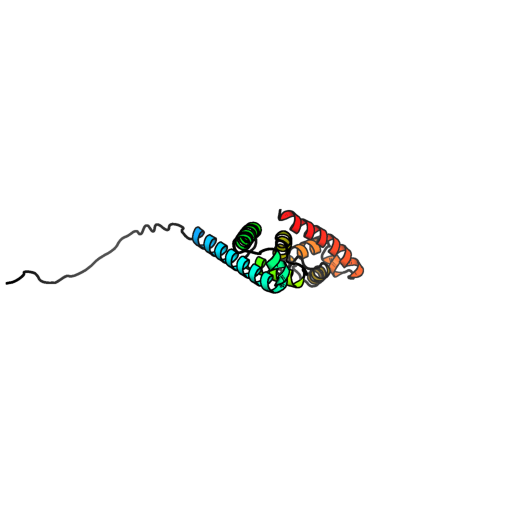 16.016 4.580 -9.385 1.00 90.75 171 ALA A O 1
ATOM 1344 N N . GLU A 1 172 ? 17.807 5.184 -10.597 1.00 95.06 172 GLU A N 1
ATOM 1345 C CA . GLU A 1 172 ? 17.467 6.607 -10.635 1.00 95.06 172 GLU A CA 1
ATOM 1346 C C . GLU A 1 172 ? 16.199 6.888 -11.463 1.00 95.06 172 GLU A C 1
ATOM 1348 O O . GLU A 1 172 ? 15.338 7.666 -11.039 1.00 95.06 172 GLU A O 1
ATOM 1353 N N . HIS A 1 173 ? 16.028 6.234 -12.618 1.00 95.75 173 HIS A N 1
ATOM 1354 C CA . HIS A 1 173 ? 14.787 6.336 -13.398 1.00 95.75 173 HIS A CA 1
ATOM 1355 C C . HIS A 1 173 ? 13.593 5.738 -12.655 1.00 95.75 173 HIS A C 1
ATOM 1357 O O . HIS A 1 173 ? 12.520 6.344 -12.604 1.00 95.75 173 HIS A O 1
ATOM 1363 N N . TYR A 1 174 ? 13.794 4.571 -12.050 1.00 92.56 174 TYR A N 1
ATOM 1364 C CA . TYR A 1 174 ? 12.780 3.870 -11.284 1.00 92.56 174 TYR A CA 1
ATOM 1365 C C . TYR A 1 174 ? 12.307 4.708 -10.095 1.00 92.56 174 TYR A C 1
ATOM 1367 O O . TYR A 1 174 ? 11.108 4.937 -9.966 1.00 92.56 174 TYR A O 1
ATOM 1375 N N . ARG A 1 175 ? 13.226 5.297 -9.316 1.00 87.00 175 ARG A N 1
ATOM 1376 C CA . ARG A 1 175 ? 12.909 6.220 -8.212 1.00 87.00 175 ARG A CA 1
ATOM 1377 C C . ARG A 1 175 ? 12.017 7.383 -8.661 1.00 87.00 175 ARG A C 1
ATOM 1379 O O . ARG A 1 175 ? 10.979 7.624 -8.053 1.00 87.00 175 ARG A O 1
ATOM 1386 N N . LYS A 1 176 ? 12.364 8.059 -9.761 1.00 88.88 176 LYS A N 1
ATOM 1387 C CA . LYS A 1 176 ? 11.573 9.184 -10.308 1.00 88.88 176 LYS A CA 1
ATOM 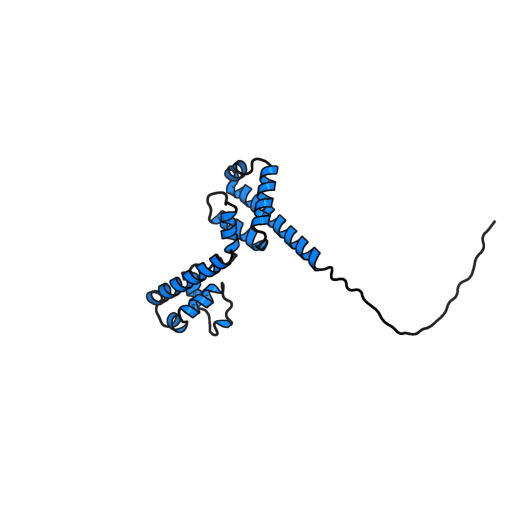1388 C C . LYS A 1 176 ? 10.175 8.777 -10.771 1.00 88.88 176 LYS A C 1
ATOM 1390 O O . LYS A 1 176 ? 9.273 9.610 -10.832 1.00 88.88 176 LYS A O 1
ATOM 1395 N N . ILE A 1 177 ? 9.999 7.530 -11.197 1.00 88.56 177 ILE A N 1
ATOM 1396 C CA . ILE A 1 177 ? 8.691 7.003 -11.602 1.00 88.56 177 ILE A CA 1
ATOM 1397 C C . ILE A 1 177 ? 7.884 6.618 -10.363 1.00 88.56 177 ILE A C 1
ATOM 1399 O O . ILE A 1 177 ? 6.715 6.980 -10.280 1.00 88.56 177 ILE A O 1
ATOM 1403 N N . CYS A 1 178 ? 8.510 5.972 -9.378 1.00 82.31 178 CYS A N 1
ATOM 1404 C CA . CYS A 1 178 ? 7.915 5.691 -8.073 1.00 82.31 178 CYS A CA 1
ATOM 1405 C C . CYS A 1 178 ? 7.358 6.963 -7.418 1.00 82.31 178 CYS A C 1
ATOM 1407 O O . CYS A 1 178 ? 6.213 6.974 -6.979 1.00 82.31 178 CYS A O 1
ATOM 1409 N N . GLU A 1 179 ? 8.139 8.047 -7.403 1.00 80.06 179 GLU A N 1
ATOM 1410 C CA . GLU A 1 179 ? 7.732 9.344 -6.843 1.00 80.06 179 GLU A CA 1
ATOM 1411 C C . GLU A 1 179 ? 6.502 9.928 -7.548 1.00 80.06 179 GLU A C 1
ATOM 1413 O O . GLU A 1 179 ? 5.601 10.431 -6.882 1.00 80.06 179 GLU A O 1
ATOM 1418 N N . ARG A 1 180 ? 6.417 9.806 -8.878 1.00 78.50 180 ARG A N 1
ATOM 1419 C CA . ARG A 1 180 ? 5.244 10.246 -9.652 1.00 78.50 180 ARG A CA 1
ATOM 1420 C C . ARG A 1 180 ? 4.009 9.401 -9.356 1.00 78.50 180 ARG A C 1
ATOM 1422 O O . ARG A 1 180 ? 2.965 9.951 -9.035 1.00 78.50 180 ARG A O 1
ATOM 1429 N N . VAL A 1 181 ? 4.150 8.076 -9.362 1.00 72.62 181 VAL A N 1
ATOM 1430 C CA . VAL A 1 181 ? 3.050 7.140 -9.063 1.00 72.62 181 VAL A CA 1
ATOM 1431 C C . VAL A 1 181 ? 2.499 7.341 -7.645 1.00 72.62 181 VAL A C 1
ATOM 1433 O O . VAL A 1 181 ? 1.305 7.159 -7.411 1.00 72.62 181 VAL A O 1
ATOM 1436 N N . LEU A 1 182 ? 3.359 7.707 -6.692 1.00 65.00 182 LEU A N 1
ATOM 1437 C CA . LEU A 1 182 ? 2.963 8.002 -5.314 1.00 65.00 182 LEU A CA 1
ATOM 1438 C C . LEU A 1 182 ? 2.393 9.421 -5.150 1.00 65.00 182 LEU A C 1
ATOM 1440 O O . LEU A 1 182 ? 1.520 9.616 -4.311 1.00 65.00 182 LEU A O 1
ATOM 1444 N N . GLY A 1 183 ? 2.859 10.394 -5.940 1.00 54.56 183 GLY A N 1
ATOM 1445 C CA . GLY A 1 183 ? 2.385 11.781 -5.913 1.00 54.56 183 GLY A CA 1
ATOM 1446 C C . GLY A 1 183 ? 1.053 12.017 -6.634 1.00 54.56 183 GLY A C 1
ATOM 1447 O O . GLY A 1 183 ? 0.288 12.876 -6.210 1.00 54.56 183 GLY A O 1
ATOM 1448 N N . GLU A 1 184 ? 0.745 11.238 -7.675 1.00 49.59 184 GLU A N 1
ATOM 1449 C CA . GLU A 1 184 ? -0.495 11.327 -8.473 1.00 49.59 184 GLU A CA 1
ATOM 1450 C C . GLU A 1 184 ? -1.732 10.714 -7.784 1.00 49.59 184 GLU A C 1
ATOM 1452 O O . GLU A 1 184 ? -2.834 10.787 -8.318 1.00 49.59 184 GLU A O 1
ATOM 1457 N N . LYS A 1 185 ? -1.572 10.103 -6.603 1.00 46.69 185 LYS A N 1
ATOM 1458 C CA . LYS A 1 185 ? -2.676 9.528 -5.808 1.00 46.69 185 LYS A CA 1
ATOM 1459 C C . LYS A 1 185 ? -3.267 10.488 -4.754 1.00 46.69 185 LYS A C 1
ATOM 1461 O O . LYS A 1 185 ? -4.024 10.022 -3.903 1.00 46.69 185 LYS A O 1
ATOM 1466 N N . ASN A 1 186 ? -2.926 11.779 -4.794 1.00 34.81 186 ASN A N 1
ATOM 1467 C CA . ASN A 1 186 ? -3.545 12.842 -3.979 1.00 34.81 186 ASN A CA 1
ATOM 1468 C C . ASN A 1 186 ? -4.575 13.632 -4.787 1.00 34.81 186 ASN A C 1
ATOM 1470 O O . ASN A 1 186 ? -5.533 14.128 -4.156 1.00 34.81 186 ASN A O 1
#

Foldseek 3Di:
DDDDDDDDDDDDDDDDDDDDDDPDDDPPPPVVVVVQLVLLLVLLVVLLVLLCVLAVVQSCVQDVDDVSVVVQSVVLSVLCVVAGSVLLNQLSVVCSVPPPHRDDSVSSVQSSVCGPPHLPDLVVLLVCLQPFDPPLVPTPDPDVLSVQLSVQLDSVNSNPDDCVPSSVSSSVSSVVSSVVSVVVVD

Secondary structure (DSSP, 8-state):
---------------------------HHHHHHHHHHHHHHHHHHHHHHHHHHHSHHHHHHH--SHHHHHHHHHHHHHHTTTS-HHHHHHHHHHHHHH-SSPPPHHHHHHHHHH-TT-S--HHHHHHHHHHPPSPGGGS--S-HHHHHHHHHT-HHHHHHS-HHHHHHHHHHHHHHHHHHHHHTT-

Sequence (186 aa):
MAIHKTPTTTPTSAPATGQSATYSQTQTGSEQGQELLNEKKRAINEVFALFKLNYHNQFSAAFPDTETLHHAKRLWLEALLAFAPQDIMQGAKRAILQSEYLPTVHKMLQLCAAGENGLPEARAAYREACNAPSPKTNYNWSHLAIYHAGRESNWFFLANNPESIAYPVFAEHYRKICERVLGEKN

pLDDT: mean 82.4, std 19.94, range [33.34, 98.44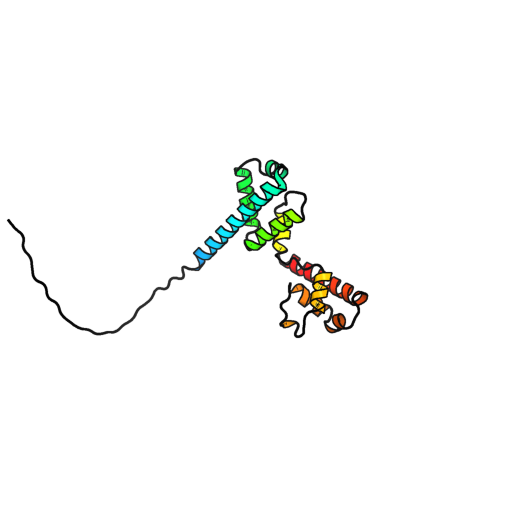]